Protein AF-A0A1G0ZAE9-F1 (afdb_monomer)

Radius of gyration: 29.31 Å; Cα contacts (8 Å, |Δi|>4): 188; chains: 1; bounding box: 70×64×82 Å

Mean predicted aligned error: 11.55 Å

Secondary structure (DSSP, 8-state):
----SSHHHHHHHHHHHHHHHHHHHHHHHHHHHS------HHHHHTTS-HHHHHHHHHHHHHHHHHHHHHS--SHHHHHHHHHHHHHH---HHHHHHHHHHHTTS---GGGHHHHHHTBT-SSTTTPBPHHHHHHHHHHS-HHHHHHHHHHHHHHHHHTT--HHHHHHHHGGGGSS--SSGGGHHHHHHHHHHHHHHT-HHHHHHHHHHHHHHHTSPPHHHHHHHHHHHH--

pLDDT: mean 84.85, std 15.31, range [39.19, 97.69]

Foldseek 3Di:
DDPDPPPVVVVVVVVVVVVVVVVVVVVVVVVVVPPPPPPPVVVVLVPDDPVVSVVSVLVVVLVVLVVQCVVQPDLVSNLQSLLVNLVSDPPPVVSLVSLVVLVVTDLALSNLLSLLQQDCPPDPVRHDDLVNLVVSLVPYDLLSSLVSLVSNLVSCVVVVPDLVRLCVNLVVVLVDARQALSCLVVLVSQLVSCVVVVPVVSNVSSVVSNVRRNPGHHSVVVVVVVVVVVVD

Solvent-accessible surface area (backbone atoms only — not comparable to full-atom values): 12984 Å² total; per-residue (Å²): 142,84,94,71,82,64,57,64,62,49,54,51,50,52,51,50,50,51,48,54,50,49,50,51,50,51,48,52,50,48,54,68,64,46,72,67,72,83,76,42,68,64,67,60,38,71,75,42,60,70,74,59,27,52,53,50,50,52,52,50,50,54,50,53,30,51,49,43,40,72,67,38,88,46,68,68,51,27,40,51,26,40,46,56,37,34,73,73,46,87,52,63,70,59,26,50,56,44,31,61,52,43,76,76,45,80,93,47,65,73,44,40,67,37,52,23,67,25,44,72,38,94,52,76,95,61,37,30,50,66,68,58,52,52,54,51,47,68,71,28,58,77,83,53,33,60,61,46,53,52,46,39,49,53,38,38,57,78,67,66,55,52,66,70,55,53,47,63,61,54,48,67,64,77,78,52,83,61,87,24,24,68,53,34,62,59,28,53,50,46,30,56,45,18,60,77,70,68,36,60,72,57,28,54,53,27,53,60,43,34,64,52,5,71,76,35,62,47,57,65,62,56,53,49,55,53,53,59,62,74,78,108

Nearest PDB structures (foldseek):
  2ho1-assembly1_A  TM=6.073E-01  e=3.884E-01  Pseudomonas aeruginosa PAO1
  7d63-assembly1_RD  TM=4.248E-01  e=2.382E-01  Saccharomyces cerevisiae S288C
  3txn-assembly1_A  TM=2.669E-01  e=1.257E+00  Drosophila melanogaster
  3uq3-assembly1_A  TM=2.573E-01  e=8.091E-01  Saccharomyces cerevisiae S288C

Sequence (232 aa):
MRHTGRAVPIIFATALFLYFYSESVLRQAALSKLKTPKFSSEMILSKLPASIRNSARKSLEIGRLKDAVRDASDDSEKVKAIVNLAMAIDNKKEQERLYREIIKLPQIPESYPAYSYFLLDARPEQTITVQDYQKFIGKCPKESRFDVWNNGLYSLESKNAPANVIKEYLKPLLNEPPPYRDYLSLYEKITDIAFRLGDTAMLEKAGALMEKAIKRPPVFEELAKKNEKQVK

Structure (mmCIF, N/CA/C/O backbone):
data_AF-A0A1G0ZAE9-F1
#
_entry.id   AF-A0A1G0ZAE9-F1
#
loop_
_atom_site.group_PDB
_atom_site.id
_atom_site.type_symbol
_atom_site.label_atom_id
_atom_site.label_alt_id
_atom_site.label_comp_id
_atom_site.label_asym_id
_atom_site.label_entity_id
_atom_site.label_seq_id
_atom_site.pdbx_PDB_ins_code
_atom_site.Cartn_x
_atom_site.Cartn_y
_atom_site.Cartn_z
_atom_site.occupancy
_atom_site.B_iso_or_equiv
_atom_site.auth_seq_id
_atom_site.auth_comp_id
_atom_site.auth_asym_id
_atom_site.auth_atom_id
_atom_site.pdbx_PDB_model_num
ATOM 1 N N . MET A 1 1 ? 48.308 -41.181 -59.074 1.00 44.25 1 MET A N 1
ATOM 2 C CA . MET A 1 1 ? 48.558 -40.344 -57.877 1.00 44.25 1 MET A CA 1
ATOM 3 C C . MET A 1 1 ? 48.901 -38.920 -58.306 1.00 44.25 1 MET A C 1
ATOM 5 O O . MET A 1 1 ? 49.978 -38.706 -58.840 1.00 44.25 1 MET A O 1
ATOM 9 N N . ARG A 1 2 ? 47.993 -37.951 -58.128 1.00 39.19 2 ARG A N 1
ATOM 10 C CA . ARG A 1 2 ? 48.278 -36.507 -58.265 1.00 39.19 2 ARG A CA 1
ATOM 11 C C . ARG A 1 2 ? 47.500 -35.753 -57.179 1.00 39.19 2 ARG A C 1
ATOM 13 O O . ARG A 1 2 ? 46.375 -35.321 -57.396 1.00 39.19 2 ARG A O 1
ATOM 20 N N . HIS A 1 3 ? 48.093 -35.639 -55.991 1.00 48.59 3 HIS A N 1
ATOM 21 C CA . HIS A 1 3 ? 47.590 -34.831 -54.872 1.00 48.59 3 HIS A CA 1
ATOM 22 C C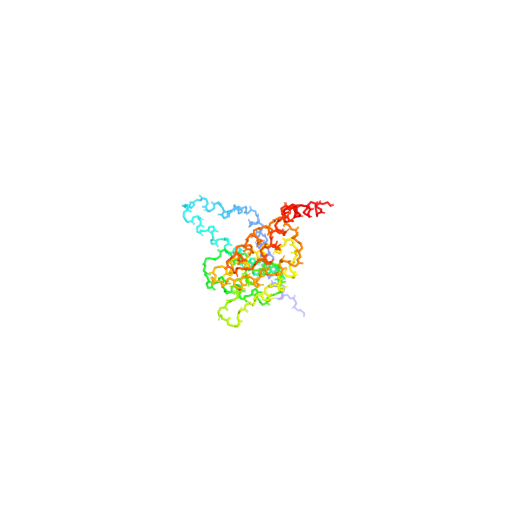 . HIS A 1 3 ? 48.357 -33.503 -54.795 1.00 48.59 3 HIS A C 1
ATOM 24 O O . HIS A 1 3 ? 49.088 -33.263 -53.846 1.00 48.59 3 HIS A O 1
ATOM 30 N N . THR A 1 4 ? 48.239 -32.635 -55.801 1.00 51.22 4 THR A N 1
ATOM 31 C CA . THR A 1 4 ? 48.896 -31.306 -55.768 1.00 51.22 4 THR A CA 1
ATOM 32 C C . THR A 1 4 ? 48.011 -30.158 -56.263 1.00 51.22 4 THR A C 1
ATOM 34 O O . THR A 1 4 ? 48.464 -29.024 -56.317 1.00 51.22 4 THR A O 1
ATOM 37 N N . GLY A 1 5 ? 46.728 -30.406 -56.558 1.00 51.94 5 GLY A N 1
ATOM 38 C CA . GLY A 1 5 ? 45.775 -29.358 -56.970 1.00 51.94 5 GLY A CA 1
ATOM 39 C C . GLY A 1 5 ? 44.921 -28.763 -55.840 1.00 51.94 5 GLY A C 1
ATOM 40 O O . GLY A 1 5 ? 44.297 -27.726 -56.029 1.00 51.94 5 GLY A O 1
ATOM 41 N N . ARG A 1 6 ? 44.873 -29.402 -54.661 1.00 51.94 6 ARG A N 1
ATOM 42 C CA . ARG A 1 6 ? 44.038 -28.966 -53.519 1.00 51.94 6 ARG A CA 1
ATOM 43 C C . ARG A 1 6 ? 44.810 -28.253 -52.405 1.00 51.94 6 ARG A C 1
ATOM 45 O O . ARG A 1 6 ? 44.186 -27.594 -51.586 1.00 51.94 6 ARG A O 1
ATOM 52 N N . ALA A 1 7 ? 46.141 -28.342 -52.376 1.00 54.66 7 ALA A N 1
ATOM 53 C CA . ALA A 1 7 ? 46.945 -27.755 -51.299 1.00 54.66 7 ALA A CA 1
ATOM 54 C C . ALA A 1 7 ? 47.006 -26.218 -51.369 1.00 54.66 7 ALA A C 1
ATOM 56 O O . ALA A 1 7 ? 46.873 -25.553 -50.350 1.00 54.66 7 ALA A O 1
ATOM 57 N N . VAL A 1 8 ? 47.130 -25.650 -52.572 1.00 57.28 8 VAL A N 1
ATOM 58 C CA . VAL A 1 8 ? 47.208 -24.195 -52.793 1.00 57.28 8 VAL A CA 1
ATOM 59 C C . VAL A 1 8 ? 45.941 -23.443 -52.344 1.00 57.28 8 VAL A C 1
ATOM 61 O O . VAL A 1 8 ? 46.083 -22.475 -51.598 1.00 57.28 8 VAL A O 1
ATOM 64 N N . PRO A 1 9 ? 44.707 -23.870 -52.695 1.00 57.06 9 PRO A N 1
ATOM 65 C CA . PRO A 1 9 ? 43.502 -23.182 -52.225 1.00 57.06 9 PRO A CA 1
ATOM 66 C C . PRO A 1 9 ? 43.263 -23.361 -50.721 1.00 57.06 9 PRO A C 1
ATOM 68 O O . PRO A 1 9 ? 42.742 -22.449 -50.088 1.00 57.06 9 PRO A O 1
ATOM 71 N N . ILE A 1 10 ? 43.679 -24.491 -50.132 1.00 65.44 10 ILE A N 1
ATOM 72 C CA . ILE A 1 10 ? 43.597 -24.700 -48.680 1.00 65.44 10 ILE A CA 1
ATOM 73 C C . ILE A 1 10 ? 44.558 -23.748 -47.967 1.00 65.44 10 ILE A C 1
ATOM 75 O O . ILE A 1 10 ? 44.127 -23.025 -47.084 1.00 65.44 10 ILE A O 1
ATOM 79 N N . ILE A 1 11 ? 45.823 -23.666 -48.391 1.00 70.12 11 ILE A N 1
ATOM 80 C CA . ILE A 1 11 ? 46.812 -22.752 -47.793 1.00 70.12 11 ILE A CA 1
ATOM 81 C C . ILE A 1 11 ? 46.356 -21.291 -47.914 1.00 70.12 11 ILE A C 1
ATOM 83 O O . ILE A 1 11 ? 46.463 -20.539 -46.948 1.00 70.12 11 ILE A O 1
ATOM 87 N N . PHE A 1 12 ? 45.793 -20.901 -49.062 1.00 68.25 12 PHE A N 1
ATOM 88 C CA . PHE A 1 12 ? 45.261 -19.554 -49.268 1.00 68.25 12 PHE A CA 1
ATOM 89 C C . PHE A 1 12 ? 44.056 -19.260 -48.362 1.00 68.25 12 PHE A C 1
ATOM 91 O O . PHE A 1 12 ? 44.012 -18.207 -47.733 1.00 68.25 12 PHE A O 1
ATOM 98 N N . ALA A 1 13 ? 43.117 -20.203 -48.228 1.00 66.88 13 ALA A N 1
ATOM 99 C CA . ALA A 1 13 ? 41.962 -20.062 -47.342 1.00 66.88 13 ALA A CA 1
ATOM 100 C C . ALA A 1 13 ? 42.369 -19.983 -45.862 1.00 66.88 13 ALA A C 1
ATOM 102 O O . ALA A 1 13 ? 41.842 -19.149 -45.127 1.00 66.88 13 ALA A O 1
ATOM 103 N N . THR A 1 14 ? 43.339 -20.794 -45.427 1.00 70.81 14 THR A N 1
ATOM 104 C CA . THR A 1 14 ? 43.852 -20.762 -44.050 1.00 70.81 14 THR A CA 1
ATOM 105 C C . THR A 1 14 ? 44.597 -19.459 -43.765 1.00 70.81 14 THR A C 1
ATOM 107 O O . THR A 1 14 ? 44.415 -18.874 -42.700 1.00 70.81 14 THR A O 1
ATOM 110 N N . ALA A 1 15 ? 45.388 -18.958 -44.720 1.00 70.12 15 ALA A N 1
ATOM 111 C CA . ALA A 1 15 ? 46.063 -17.666 -44.600 1.00 70.12 15 ALA A CA 1
ATOM 112 C C . ALA A 1 15 ? 45.062 -16.502 -44.522 1.00 70.12 15 ALA A C 1
ATOM 114 O O . ALA A 1 15 ? 45.237 -15.603 -43.702 1.00 70.12 15 ALA A O 1
ATOM 115 N N . LEU A 1 16 ? 43.979 -16.552 -45.306 1.00 68.62 16 LEU A N 1
ATOM 116 C CA . LEU A 1 16 ? 42.889 -15.577 -45.240 1.00 68.62 16 LEU A CA 1
ATOM 117 C C . LEU A 1 16 ? 42.190 -15.604 -43.875 1.00 68.62 16 LEU A C 1
ATOM 119 O O . LEU A 1 16 ? 41.976 -14.557 -43.273 1.00 68.62 16 LEU A O 1
ATOM 123 N N . PHE A 1 17 ? 41.871 -16.794 -43.360 1.00 68.81 17 PHE A N 1
ATOM 124 C CA . PHE A 1 17 ? 41.239 -16.944 -42.047 1.00 68.81 17 PHE A CA 1
ATOM 125 C C . PHE A 1 17 ? 42.127 -16.425 -40.916 1.00 68.81 17 PHE A C 1
ATOM 127 O O . PHE A 1 17 ? 41.644 -15.725 -40.031 1.00 68.81 17 PHE A O 1
ATOM 134 N N . LEU A 1 18 ? 43.427 -16.726 -40.957 1.00 70.44 18 LEU A N 1
ATOM 135 C CA . LEU A 1 18 ? 44.394 -16.222 -39.981 1.00 70.44 18 LEU A CA 1
ATOM 136 C C . LEU A 1 18 ? 44.557 -14.704 -40.074 1.00 70.44 18 LEU A C 1
ATOM 138 O O . LEU A 1 18 ? 44.665 -14.045 -39.043 1.00 70.44 18 LEU A O 1
ATOM 142 N N . TYR A 1 19 ? 44.524 -14.146 -41.285 1.00 73.06 19 TYR A N 1
ATOM 143 C CA . TYR A 1 19 ? 44.545 -12.704 -41.500 1.00 73.06 19 TYR A CA 1
ATOM 144 C C . TYR A 1 19 ? 43.302 -12.030 -40.905 1.00 73.06 19 TYR A C 1
ATOM 146 O O . TYR A 1 19 ? 43.445 -11.133 -40.079 1.00 73.06 19 TYR A O 1
ATOM 154 N N . PHE A 1 20 ? 42.098 -12.516 -41.223 1.00 62.84 20 PHE A N 1
ATOM 155 C CA . PHE A 1 20 ? 40.851 -11.966 -40.682 1.00 62.84 20 PHE A CA 1
ATOM 156 C C . PHE A 1 20 ? 40.727 -12.155 -39.168 1.00 62.84 20 PHE A C 1
ATOM 158 O O . PHE A 1 20 ? 40.260 -11.255 -38.474 1.00 62.84 20 PHE A O 1
ATOM 165 N N . TYR A 1 21 ? 41.186 -13.286 -38.627 1.00 65.25 21 TYR A N 1
ATOM 166 C CA . TYR A 1 21 ? 41.204 -13.518 -37.184 1.00 65.25 21 TYR A CA 1
ATOM 167 C C . TYR A 1 21 ? 42.197 -12.588 -36.477 1.00 65.25 21 TYR A C 1
ATOM 169 O O . TYR A 1 21 ? 41.859 -11.983 -35.461 1.00 65.25 21 TYR A O 1
ATOM 177 N N . SER A 1 22 ? 43.396 -12.414 -37.040 1.00 69.56 22 SER A N 1
ATOM 178 C CA . SER A 1 22 ? 44.394 -11.460 -36.550 1.00 69.56 22 SER A CA 1
ATOM 179 C C . SER A 1 22 ? 43.857 -10.032 -36.588 1.00 69.56 22 SER A C 1
ATOM 181 O O . SER A 1 22 ? 43.948 -9.323 -35.590 1.00 69.56 22 SER A O 1
ATOM 183 N N . GLU A 1 23 ? 43.213 -9.628 -37.685 1.00 67.12 23 GLU A N 1
ATOM 184 C CA . GLU A 1 23 ? 42.582 -8.318 -37.819 1.00 67.12 23 GLU A CA 1
ATOM 185 C C . GLU A 1 23 ? 41.436 -8.141 -36.813 1.00 67.12 23 GLU A C 1
ATOM 187 O O . GLU A 1 23 ? 41.353 -7.101 -36.168 1.00 67.12 23 GLU A O 1
ATOM 192 N N . SER A 1 24 ? 40.600 -9.160 -36.581 1.00 60.09 24 SER A N 1
ATOM 193 C CA . SER A 1 24 ? 39.559 -9.132 -35.545 1.00 60.09 24 SER A CA 1
ATOM 194 C C . SER A 1 24 ? 40.131 -9.000 -34.133 1.00 60.09 24 SER A C 1
ATOM 196 O O . SER A 1 24 ? 39.613 -8.200 -33.353 1.00 60.09 24 SER A O 1
ATOM 198 N N . VAL A 1 25 ? 41.205 -9.721 -33.800 1.00 67.44 25 VAL A N 1
ATOM 199 C CA . VAL A 1 25 ? 41.877 -9.629 -32.492 1.00 67.44 25 VAL A CA 1
ATOM 200 C C . VAL A 1 25 ? 42.578 -8.280 -32.332 1.00 67.44 25 VAL A C 1
ATOM 202 O O . VAL A 1 25 ? 42.436 -7.645 -31.291 1.00 67.44 25 VAL A O 1
ATOM 205 N N . LEU A 1 26 ? 43.269 -7.786 -33.363 1.00 63.41 26 LEU A N 1
ATOM 206 C CA . LEU A 1 26 ? 43.877 -6.452 -33.3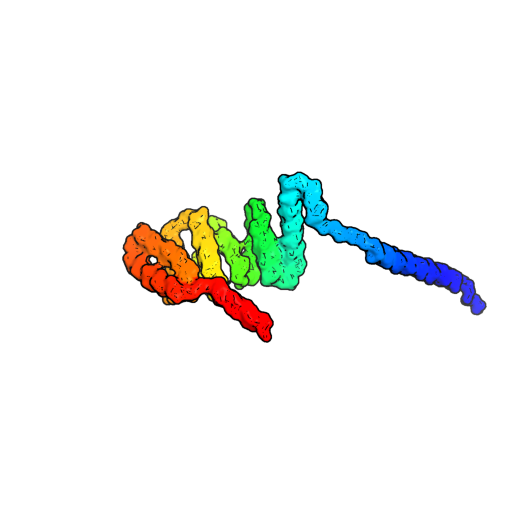85 1.00 63.41 26 LEU A CA 1
ATOM 207 C C . LEU A 1 26 ? 42.823 -5.354 -33.285 1.00 63.41 26 LEU A C 1
ATOM 209 O O . LEU A 1 26 ? 43.048 -4.372 -32.587 1.00 63.41 26 LEU A O 1
ATOM 213 N N . ARG A 1 27 ? 41.658 -5.522 -33.913 1.00 58.91 27 ARG A N 1
ATOM 214 C CA . ARG A 1 27 ? 40.541 -4.576 -33.842 1.00 58.91 27 ARG A CA 1
ATOM 215 C C . ARG A 1 27 ? 39.879 -4.607 -32.471 1.00 58.91 27 ARG A C 1
ATOM 217 O O . ARG A 1 27 ? 39.617 -3.543 -31.931 1.00 58.91 27 ARG A O 1
ATOM 224 N N . GLN A 1 28 ? 39.685 -5.775 -31.858 1.00 57.75 28 GLN A N 1
ATOM 225 C CA . GLN A 1 28 ? 39.215 -5.882 -30.470 1.00 57.75 28 GLN A CA 1
ATOM 226 C C . GLN A 1 28 ? 40.231 -5.314 -29.472 1.00 57.75 28 GLN A C 1
ATOM 228 O O . GLN A 1 28 ? 39.843 -4.606 -28.548 1.00 57.75 28 GLN A O 1
ATOM 233 N N . ALA A 1 29 ? 41.527 -5.553 -29.679 1.00 62.41 29 ALA A N 1
ATOM 234 C CA . ALA A 1 29 ? 42.603 -4.996 -28.865 1.00 62.41 29 ALA A CA 1
ATOM 235 C C . ALA A 1 29 ? 42.767 -3.479 -29.067 1.00 62.41 29 ALA A C 1
ATOM 237 O O . ALA A 1 29 ? 43.074 -2.753 -28.125 1.00 62.41 29 ALA A O 1
ATOM 238 N N . ALA A 1 30 ? 42.542 -2.974 -30.281 1.00 58.50 30 ALA A N 1
ATOM 239 C CA . ALA A 1 30 ? 42.513 -1.545 -30.577 1.00 58.50 30 ALA A CA 1
ATOM 240 C C . ALA A 1 30 ? 41.262 -0.884 -29.984 1.00 58.50 30 ALA A C 1
ATOM 242 O O . ALA A 1 30 ? 41.364 0.204 -29.430 1.00 58.50 30 ALA A O 1
ATOM 243 N N . LEU A 1 31 ? 40.108 -1.556 -30.020 1.00 54.28 31 LEU A N 1
ATOM 244 C CA . LEU A 1 31 ? 38.869 -1.111 -29.376 1.00 54.28 31 LEU A CA 1
ATOM 245 C C . LEU A 1 31 ? 38.956 -1.158 -27.844 1.00 54.28 31 LEU A C 1
ATOM 247 O O . LEU A 1 31 ? 38.371 -0.302 -27.195 1.00 54.28 31 LEU A O 1
ATOM 251 N N . SER A 1 32 ? 39.708 -2.097 -27.260 1.00 54.56 32 SER A N 1
ATOM 252 C CA . SER A 1 32 ? 39.944 -2.153 -25.810 1.00 54.56 32 SER A CA 1
ATOM 253 C C . SER A 1 32 ? 41.024 -1.170 -25.338 1.00 54.56 32 SER A C 1
ATOM 255 O O . SER A 1 32 ? 40.976 -0.710 -24.196 1.00 54.56 32 SER A O 1
ATOM 257 N N . LYS A 1 33 ? 41.979 -0.807 -26.212 1.00 53.12 33 LYS A N 1
ATOM 258 C CA . LYS A 1 33 ? 42.992 0.244 -25.977 1.00 53.12 33 LYS A CA 1
ATOM 259 C C . LYS A 1 33 ? 42.501 1.655 -26.269 1.00 53.12 33 LYS A C 1
ATOM 261 O O . LYS A 1 33 ? 43.022 2.605 -25.681 1.00 53.12 33 LYS A O 1
ATOM 266 N N . LEU A 1 34 ? 41.502 1.815 -27.134 1.00 46.31 34 LEU A N 1
ATOM 267 C CA . LEU A 1 34 ? 40.671 3.005 -27.137 1.00 46.31 34 LEU A CA 1
ATOM 268 C C . LEU A 1 34 ? 39.992 3.025 -25.770 1.00 46.31 34 LEU A C 1
ATOM 270 O O . LEU A 1 34 ? 38.974 2.376 -25.556 1.00 46.31 34 LEU A O 1
ATOM 274 N N . LYS A 1 35 ? 40.562 3.782 -24.825 1.00 46.03 35 LYS A N 1
ATOM 275 C CA . LYS A 1 35 ? 39.774 4.359 -23.741 1.00 46.03 35 LYS A CA 1
ATOM 276 C C . LYS A 1 35 ? 38.678 5.137 -24.450 1.00 46.03 35 LYS A C 1
ATOM 278 O O . LYS A 1 35 ? 38.861 6.315 -24.742 1.00 46.03 35 LYS A O 1
ATOM 283 N N . THR A 1 36 ? 37.549 4.493 -24.748 1.00 45.00 36 THR A N 1
ATOM 284 C CA . THR A 1 36 ? 36.289 5.206 -24.837 1.00 45.00 36 THR A CA 1
ATOM 285 C C . THR A 1 36 ? 36.302 6.045 -23.574 1.00 45.00 36 THR A C 1
ATOM 287 O O . THR A 1 36 ? 36.348 5.453 -22.483 1.00 45.00 36 THR A O 1
ATOM 290 N N . PRO A 1 37 ? 36.391 7.386 -23.654 1.00 44.50 37 PRO A N 1
ATOM 291 C CA . PRO A 1 37 ? 36.093 8.167 -22.474 1.00 44.50 37 PRO A CA 1
ATOM 292 C C . PRO A 1 37 ? 34.779 7.579 -21.976 1.00 44.50 37 PRO A C 1
ATOM 294 O O . PRO A 1 37 ? 33.875 7.334 -22.782 1.00 44.50 37 PRO A O 1
ATOM 297 N N . LYS A 1 38 ? 34.709 7.219 -20.692 1.00 46.22 38 LYS A N 1
ATOM 298 C CA . LYS A 1 38 ? 33.419 6.957 -20.068 1.00 46.22 38 LYS A CA 1
ATOM 299 C C . LYS A 1 38 ? 32.660 8.272 -20.224 1.00 46.22 38 LYS A C 1
ATOM 301 O O . LYS A 1 38 ? 32.716 9.123 -19.341 1.00 46.22 38 LYS A O 1
ATOM 306 N N . PHE A 1 39 ? 32.022 8.480 -21.375 1.00 47.16 39 PHE A N 1
ATOM 307 C CA . PHE A 1 39 ? 30.978 9.455 -21.581 1.00 47.16 39 PHE A CA 1
ATOM 308 C C . PHE A 1 39 ? 29.850 8.917 -20.723 1.00 47.16 39 PHE A C 1
ATOM 310 O O . PHE A 1 39 ? 28.951 8.224 -21.181 1.00 47.16 39 PHE A O 1
ATOM 317 N N . SER A 1 40 ? 29.996 9.132 -19.418 1.00 57.19 40 SER A N 1
ATOM 318 C CA . SER A 1 40 ? 28.924 8.933 -18.478 1.00 57.19 40 SER A CA 1
ATOM 319 C C . SER A 1 40 ? 27.783 9.784 -19.000 1.00 57.19 40 SER A C 1
ATOM 321 O O . SER A 1 40 ? 28.006 10.939 -19.378 1.00 57.19 40 SER A O 1
ATOM 323 N N . SER A 1 41 ? 26.579 9.228 -19.036 1.00 56.41 41 SER A N 1
ATOM 324 C CA . SER A 1 41 ? 25.376 9.967 -19.395 1.00 56.41 41 SER A CA 1
ATOM 325 C C . SER A 1 41 ? 25.325 11.305 -18.641 1.00 56.41 41 SER A C 1
ATOM 327 O O . SER A 1 41 ? 24.983 12.323 -19.229 1.00 56.41 41 SER A O 1
ATOM 329 N N . GLU A 1 42 ? 25.825 11.357 -17.399 1.00 59.56 42 GLU A N 1
ATOM 330 C CA . GLU A 1 42 ? 25.975 12.581 -16.597 1.00 59.56 42 GLU A CA 1
ATOM 331 C C . GLU A 1 42 ? 26.880 13.659 -17.220 1.00 59.56 42 GLU A C 1
ATOM 333 O O . GLU A 1 42 ? 26.594 14.848 -17.100 1.00 59.56 42 GLU A O 1
ATOM 338 N N . MET A 1 43 ? 27.949 13.281 -17.925 1.00 55.78 43 MET A N 1
ATOM 339 C CA . MET A 1 43 ? 28.865 14.220 -18.584 1.00 55.78 43 MET A CA 1
ATOM 340 C C . MET A 1 43 ? 28.265 14.823 -19.867 1.00 55.78 43 MET A C 1
ATOM 342 O O . MET A 1 43 ? 28.616 15.938 -20.249 1.00 55.78 43 MET A O 1
ATOM 346 N N . ILE A 1 44 ? 27.354 14.103 -20.530 1.00 61.91 44 ILE A N 1
ATOM 347 C CA . ILE A 1 44 ? 26.578 14.617 -21.671 1.00 61.91 44 ILE A CA 1
ATOM 348 C C . ILE A 1 44 ? 25.436 15.502 -21.155 1.00 61.91 44 ILE A C 1
ATOM 350 O O . ILE A 1 44 ? 25.224 16.608 -21.650 1.00 61.91 44 ILE A O 1
ATOM 354 N N . LEU A 1 45 ? 24.746 15.052 -20.106 1.00 59.62 45 LEU A N 1
ATOM 355 C CA . LEU A 1 45 ? 23.643 15.764 -19.464 1.00 59.62 45 LEU A CA 1
ATOM 356 C C . LEU A 1 45 ? 24.081 17.105 -18.855 1.00 59.62 45 LEU A C 1
ATOM 358 O O . LEU A 1 45 ? 23.348 18.090 -18.952 1.00 59.62 45 LEU A O 1
ATOM 362 N N . SER A 1 46 ? 25.275 17.180 -18.262 1.00 68.25 46 SER A N 1
ATOM 363 C CA . SER A 1 46 ? 25.791 18.403 -17.630 1.00 68.25 46 SER A CA 1
ATOM 364 C C . SER A 1 46 ? 26.016 19.561 -18.609 1.00 68.25 46 SER A C 1
ATOM 366 O O . SER A 1 46 ? 25.974 20.718 -18.189 1.00 68.25 46 SER A O 1
ATOM 368 N N . LYS A 1 47 ? 26.174 19.271 -19.908 1.00 70.25 47 LYS A N 1
ATOM 369 C CA . LYS A 1 47 ? 26.339 20.267 -20.981 1.00 70.25 47 LYS A CA 1
ATOM 370 C C . LYS A 1 47 ? 25.017 20.794 -21.549 1.00 70.25 47 LYS A C 1
ATOM 372 O O . LYS A 1 47 ? 25.033 21.723 -22.351 1.00 70.25 47 LYS A O 1
ATOM 377 N N . LEU A 1 48 ? 23.880 20.221 -21.151 1.00 71.81 48 LEU A N 1
ATOM 378 C CA . LEU A 1 48 ? 22.559 20.618 -21.642 1.00 71.81 48 LEU A CA 1
ATOM 379 C C . LEU A 1 48 ? 21.919 21.696 -20.747 1.00 71.81 48 LEU A C 1
ATOM 381 O O . LEU A 1 48 ? 22.129 21.675 -19.526 1.00 71.81 48 LEU A O 1
ATOM 385 N N . PRO A 1 49 ? 21.082 22.592 -21.310 1.00 75.31 49 PRO A N 1
ATOM 386 C CA . PRO A 1 49 ? 20.207 23.474 -20.537 1.00 75.31 49 PRO A CA 1
ATOM 387 C C . PRO A 1 49 ? 19.361 22.691 -19.525 1.00 75.31 49 PRO A C 1
ATOM 389 O O . PRO A 1 49 ? 18.964 21.555 -19.789 1.00 75.31 49 PRO A O 1
ATOM 392 N N . ALA A 1 50 ? 19.066 23.291 -18.369 1.00 72.31 50 ALA A N 1
ATOM 393 C CA . ALA A 1 50 ? 18.454 22.593 -17.232 1.00 72.31 50 ALA A CA 1
ATOM 394 C C . ALA A 1 50 ? 17.128 21.875 -17.568 1.00 72.31 50 ALA A C 1
ATOM 396 O O . ALA A 1 50 ? 16.918 20.741 -17.141 1.00 72.31 50 ALA A O 1
ATOM 397 N N . SER A 1 51 ? 16.261 22.487 -18.382 1.00 68.50 51 SER A N 1
ATOM 398 C CA . SER A 1 51 ? 14.989 21.889 -18.817 1.00 68.50 51 SER A CA 1
ATOM 399 C C . SER A 1 51 ? 15.188 20.627 -19.670 1.00 68.50 51 SER A C 1
ATOM 401 O O . SER A 1 51 ? 14.537 19.607 -19.437 1.00 68.50 51 SER A O 1
ATOM 403 N N . ILE A 1 52 ? 16.140 20.659 -20.606 1.00 71.94 52 ILE A N 1
ATOM 404 C CA . ILE A 1 52 ? 16.486 19.528 -21.480 1.00 71.94 52 ILE A CA 1
ATOM 405 C C . ILE A 1 52 ? 17.192 18.433 -20.675 1.00 71.94 52 ILE A C 1
ATOM 407 O O . ILE A 1 52 ? 16.891 17.253 -20.836 1.00 71.94 52 ILE A O 1
ATOM 411 N N . ARG A 1 53 ? 18.079 18.814 -19.750 1.00 71.75 53 ARG A N 1
ATOM 412 C CA . ARG A 1 53 ? 18.787 17.894 -18.853 1.00 71.75 53 ARG A CA 1
ATOM 413 C C . ARG A 1 53 ? 17.829 17.072 -17.997 1.00 71.75 53 ARG A C 1
ATOM 415 O O . ARG A 1 53 ? 18.008 15.865 -17.883 1.00 71.75 53 ARG A O 1
ATOM 422 N N . ASN A 1 54 ? 16.815 17.708 -17.414 1.00 76.38 54 ASN A N 1
ATOM 423 C CA . ASN A 1 54 ? 15.842 17.025 -16.562 1.00 76.38 54 ASN A CA 1
ATOM 424 C C . ASN A 1 54 ? 14.962 16.059 -17.366 1.00 76.38 54 ASN A C 1
ATOM 426 O O . ASN A 1 54 ? 14.767 14.920 -16.946 1.00 76.38 54 ASN A O 1
ATOM 430 N N . SER A 1 55 ? 14.502 16.473 -18.551 1.00 73.31 55 SER A N 1
ATOM 431 C CA . SER A 1 55 ? 13.750 15.602 -19.465 1.00 73.31 55 SER A CA 1
ATOM 432 C C . SER A 1 55 ? 14.585 14.406 -19.945 1.00 73.31 55 SER A C 1
ATOM 434 O O . SER A 1 55 ? 14.124 13.262 -19.934 1.00 73.31 55 SER A O 1
ATOM 436 N N . ALA A 1 56 ? 15.855 14.643 -20.284 1.00 73.62 56 ALA A N 1
ATOM 437 C CA . ALA A 1 56 ? 16.785 13.597 -20.693 1.00 73.62 56 ALA A CA 1
ATOM 438 C C . ALA A 1 56 ? 17.116 12.632 -19.540 1.00 73.62 56 ALA A C 1
ATOM 440 O O . ALA A 1 56 ? 17.105 11.423 -19.750 1.00 73.62 56 ALA A O 1
ATOM 441 N N . ARG A 1 57 ? 17.322 13.131 -18.311 1.00 79.50 57 ARG A N 1
ATOM 442 C CA . ARG A 1 57 ? 17.477 12.293 -17.106 1.00 79.50 57 ARG A CA 1
ATOM 443 C C . ARG A 1 57 ? 16.260 11.408 -16.873 1.00 79.50 57 ARG A C 1
ATOM 445 O O . ARG A 1 57 ? 16.421 10.208 -16.684 1.00 79.50 57 ARG A O 1
ATOM 452 N N . LYS A 1 58 ? 15.052 11.976 -16.949 1.00 81.81 58 LYS A N 1
ATOM 453 C CA . LYS A 1 58 ? 13.806 11.210 -16.810 1.00 81.81 58 LYS A CA 1
ATOM 454 C C . LYS A 1 58 ? 13.690 10.129 -17.885 1.00 81.81 58 LYS A C 1
ATOM 456 O O . LYS A 1 58 ? 13.351 8.994 -17.576 1.00 81.81 58 LYS A O 1
ATOM 461 N N . SER A 1 59 ? 14.018 10.459 -19.132 1.00 81.50 59 SER A N 1
ATOM 462 C CA . SER A 1 59 ? 13.970 9.507 -20.249 1.00 81.50 59 SER A CA 1
ATOM 463 C C . SER A 1 59 ? 14.979 8.367 -20.088 1.00 81.50 59 SER A C 1
ATOM 465 O O . SER A 1 59 ? 14.638 7.213 -20.338 1.00 81.50 59 SER A O 1
ATOM 467 N N . LEU A 1 60 ? 16.198 8.671 -19.631 1.00 83.62 60 LEU A N 1
ATOM 468 C CA . LEU A 1 60 ? 17.224 7.669 -19.331 1.00 83.62 60 LEU A CA 1
ATOM 469 C C . LEU A 1 60 ? 16.811 6.762 -18.173 1.00 83.62 60 LEU A C 1
ATOM 471 O O . LEU A 1 60 ? 16.979 5.551 -18.271 1.00 83.62 60 LEU A O 1
ATOM 475 N N . GLU A 1 61 ? 16.234 7.329 -17.114 1.00 88.06 61 GLU A N 1
ATOM 476 C CA . GLU A 1 61 ? 15.756 6.542 -15.979 1.00 88.06 61 GLU A CA 1
ATOM 477 C C . GLU A 1 61 ? 14.602 5.620 -16.383 1.00 88.06 61 GLU A C 1
ATOM 479 O O . GLU A 1 61 ? 14.629 4.433 -16.072 1.00 88.06 61 GLU A O 1
ATOM 484 N N . ILE A 1 62 ? 13.638 6.110 -17.170 1.00 89.38 62 ILE A N 1
ATOM 485 C CA . ILE A 1 62 ? 12.574 5.264 -17.732 1.00 89.38 62 ILE A CA 1
ATOM 486 C C . ILE A 1 62 ? 13.169 4.156 -18.613 1.00 89.38 62 ILE A C 1
ATOM 488 O O . ILE A 1 62 ? 12.707 3.019 -18.545 1.00 89.38 62 ILE A O 1
ATOM 492 N N . GLY A 1 63 ? 14.186 4.459 -19.428 1.00 88.06 63 GLY A N 1
ATOM 493 C CA . GLY A 1 63 ? 14.905 3.460 -20.225 1.00 88.06 63 GLY A CA 1
ATOM 494 C C . GLY A 1 63 ? 15.521 2.364 -19.354 1.00 88.06 63 GLY A C 1
ATOM 495 O O . GLY A 1 63 ? 15.235 1.188 -19.557 1.00 88.06 63 GLY A O 1
ATOM 496 N N . ARG A 1 64 ? 16.257 2.759 -18.311 1.00 91.31 64 ARG A N 1
ATOM 497 C CA . ARG A 1 64 ? 16.877 1.846 -17.340 1.00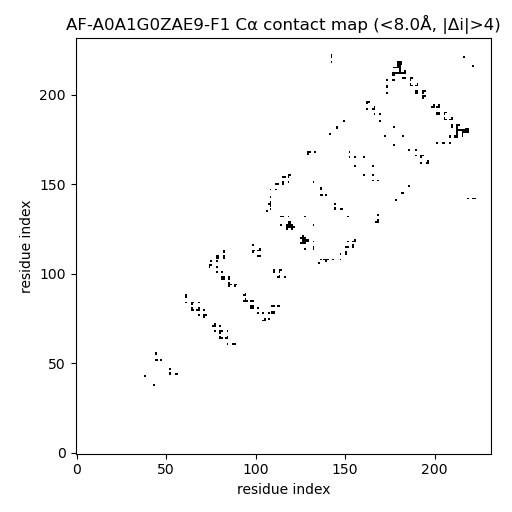 91.31 64 ARG A CA 1
ATOM 498 C C . ARG A 1 64 ? 15.847 0.975 -16.619 1.00 91.31 64 ARG A C 1
ATOM 500 O O . ARG A 1 64 ? 16.081 -0.210 -16.411 1.00 91.31 64 ARG A O 1
ATOM 507 N N . LEU A 1 65 ? 14.706 1.549 -16.242 1.00 93.19 65 LEU A N 1
ATOM 508 C CA . LEU A 1 65 ? 13.618 0.819 -15.590 1.00 93.19 65 LEU A CA 1
ATOM 509 C C . LEU 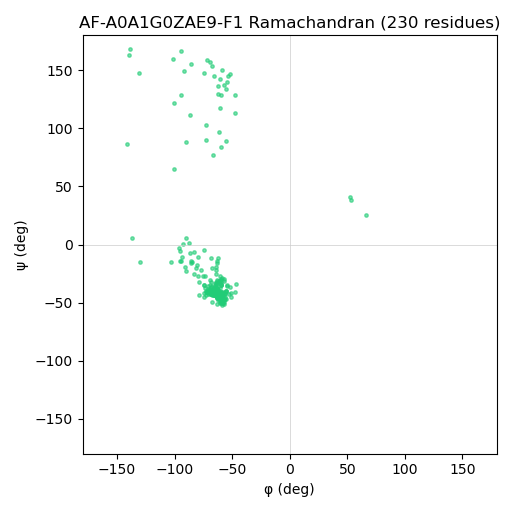A 1 65 ? 12.939 -0.172 -16.546 1.00 93.19 65 LEU A C 1
ATOM 511 O O . LEU A 1 65 ? 12.592 -1.272 -16.129 1.00 93.19 65 LEU A O 1
ATOM 515 N N . LYS A 1 66 ? 12.792 0.168 -17.833 1.00 92.62 66 LYS A N 1
ATOM 516 C CA . LYS A 1 66 ? 12.309 -0.775 -18.856 1.00 92.62 66 LYS A CA 1
ATOM 517 C C . LYS A 1 66 ? 13.280 -1.931 -19.073 1.00 92.62 66 LYS A C 1
ATOM 519 O O . LYS A 1 66 ? 12.831 -3.070 -19.172 1.00 92.62 66 LYS A O 1
ATOM 524 N N . ASP A 1 67 ? 14.578 -1.645 -19.123 1.00 91.44 67 ASP A N 1
ATOM 525 C CA . ASP A 1 67 ? 15.609 -2.681 -19.200 1.00 91.44 67 ASP A CA 1
ATOM 526 C C . ASP A 1 67 ? 15.544 -3.592 -17.966 1.00 91.44 67 ASP A C 1
ATOM 528 O O . ASP A 1 67 ? 15.489 -4.805 -18.119 1.00 91.44 67 ASP A O 1
ATOM 532 N N . ALA A 1 68 ? 15.392 -3.035 -16.759 1.00 91.94 68 ALA A N 1
ATOM 533 C CA . ALA A 1 68 ? 15.226 -3.824 -15.536 1.00 91.94 68 ALA A CA 1
ATOM 534 C C . ALA A 1 68 ? 13.985 -4.739 -15.557 1.00 91.94 68 ALA A C 1
ATOM 536 O O . ALA A 1 68 ? 14.037 -5.843 -15.028 1.00 91.94 68 ALA A O 1
ATOM 537 N N . VAL A 1 69 ? 12.875 -4.313 -16.175 1.00 93.19 69 VAL A N 1
ATOM 538 C CA . VAL A 1 69 ? 11.688 -5.173 -16.360 1.00 93.19 69 VAL A CA 1
ATOM 539 C C . VAL A 1 69 ? 11.966 -6.311 -17.344 1.00 93.19 69 VAL A C 1
ATOM 541 O O . VAL A 1 69 ? 11.492 -7.424 -17.132 1.00 93.19 69 VAL A O 1
ATOM 544 N N . ARG A 1 70 ? 12.710 -6.040 -18.423 1.00 92.44 70 ARG A N 1
ATOM 545 C CA . ARG A 1 70 ? 13.074 -7.046 -19.434 1.00 92.44 70 ARG A CA 1
ATOM 546 C C . ARG A 1 70 ? 14.072 -8.067 -18.888 1.00 92.44 70 ARG A C 1
ATOM 548 O O . ARG A 1 70 ? 13.963 -9.242 -19.216 1.00 92.44 70 ARG A O 1
ATOM 555 N N . ASP A 1 71 ? 15.025 -7.600 -18.092 1.00 93.75 71 ASP A N 1
ATOM 556 C CA . ASP A 1 71 ? 16.177 -8.377 -17.636 1.00 93.75 71 ASP A CA 1
ATOM 557 C C . ASP A 1 71 ? 15.922 -9.068 -16.274 1.00 93.75 71 ASP A C 1
ATOM 559 O O . ASP A 1 71 ? 16.801 -9.758 -15.760 1.00 93.75 71 ASP A O 1
ATOM 563 N N . ALA A 1 72 ? 14.728 -8.897 -15.686 1.00 93.62 72 ALA A N 1
ATOM 564 C CA . ALA A 1 72 ? 14.318 -9.564 -14.449 1.00 93.62 72 ALA A CA 1
ATOM 565 C C . ALA A 1 72 ? 14.341 -11.093 -14.608 1.00 93.62 72 ALA A C 1
ATOM 567 O O . ALA A 1 72 ? 13.758 -11.638 -15.548 1.00 93.62 72 ALA A O 1
ATOM 568 N N . SER A 1 73 ? 15.003 -11.782 -13.676 1.00 88.94 73 SER A N 1
ATOM 569 C CA . SER A 1 73 ? 15.276 -13.221 -13.792 1.00 88.94 73 SER A CA 1
ATOM 570 C C . SER A 1 73 ? 14.178 -14.096 -13.190 1.00 88.94 73 SER A C 1
ATOM 572 O O . SER A 1 73 ? 14.035 -15.256 -13.577 1.00 88.94 73 SER A O 1
ATOM 574 N N . ASP A 1 74 ? 13.391 -13.547 -12.264 1.00 93.50 74 ASP A N 1
ATOM 575 C CA . ASP A 1 74 ? 12.263 -14.227 -11.635 1.00 93.50 74 ASP A CA 1
ATOM 576 C C . ASP A 1 74 ? 11.035 -13.319 -11.473 1.00 93.50 74 ASP A C 1
ATOM 578 O O . ASP A 1 74 ? 11.090 -12.098 -11.647 1.00 93.50 74 ASP A O 1
ATOM 582 N N . ASP A 1 75 ? 9.900 -13.933 -11.137 1.00 92.50 75 ASP A N 1
ATOM 583 C CA . ASP A 1 75 ? 8.621 -13.239 -10.988 1.00 92.50 75 ASP A CA 1
ATOM 584 C C . ASP A 1 75 ? 8.635 -12.164 -9.886 1.00 92.50 75 ASP A C 1
ATOM 586 O O . ASP A 1 75 ? 7.950 -11.146 -10.007 1.00 92.50 75 ASP A O 1
ATOM 590 N N . SER A 1 76 ? 9.413 -12.350 -8.817 1.00 91.12 76 SER A N 1
ATOM 591 C CA . SER A 1 76 ? 9.506 -11.393 -7.711 1.00 91.12 76 SER A CA 1
ATOM 592 C C . SER A 1 76 ? 10.321 -10.160 -8.112 1.00 91.12 76 SER A C 1
ATOM 594 O O . SER A 1 76 ? 9.894 -9.024 -7.881 1.00 91.12 76 SER A O 1
ATOM 596 N N . GLU A 1 77 ? 11.467 -10.358 -8.765 1.00 93.69 77 GLU A N 1
ATOM 597 C CA . GLU A 1 77 ? 12.241 -9.283 -9.389 1.00 93.69 77 GLU A CA 1
ATOM 598 C C . GLU A 1 77 ? 11.407 -8.538 -10.426 1.00 93.69 77 GLU A C 1
ATOM 600 O O . GLU A 1 77 ? 11.413 -7.305 -10.463 1.00 93.69 77 GLU A O 1
ATOM 605 N N . LYS A 1 78 ? 10.623 -9.277 -11.215 1.00 95.00 78 LYS A N 1
ATOM 606 C CA . LYS A 1 78 ? 9.751 -8.705 -12.233 1.00 95.00 78 LYS A CA 1
ATOM 607 C C . LYS A 1 78 ? 8.679 -7.806 -11.621 1.00 95.00 78 LYS A C 1
ATOM 609 O O . LYS A 1 78 ? 8.506 -6.684 -12.095 1.00 95.00 78 LYS A O 1
ATOM 614 N N . VAL A 1 79 ? 8.011 -8.225 -10.541 1.00 95.25 79 VAL A N 1
ATOM 615 C CA . VAL A 1 79 ? 7.061 -7.359 -9.816 1.00 95.25 79 VAL A CA 1
ATOM 616 C C . VAL A 1 79 ? 7.750 -6.076 -9.349 1.00 95.25 79 VAL A C 1
ATOM 618 O O . VAL A 1 79 ? 7.257 -4.985 -9.634 1.00 95.25 79 VAL A O 1
ATOM 621 N N . LYS A 1 80 ? 8.913 -6.177 -8.693 1.00 94.06 80 LYS A N 1
ATOM 622 C CA . LYS A 1 80 ? 9.666 -5.007 -8.201 1.00 94.06 80 LYS A CA 1
ATOM 623 C C . LYS A 1 80 ? 10.037 -4.046 -9.328 1.00 94.06 80 LYS A C 1
ATOM 625 O O . LYS A 1 80 ? 9.856 -2.835 -9.199 1.00 94.06 80 LYS A O 1
ATOM 630 N N . ALA A 1 81 ? 10.529 -4.577 -10.44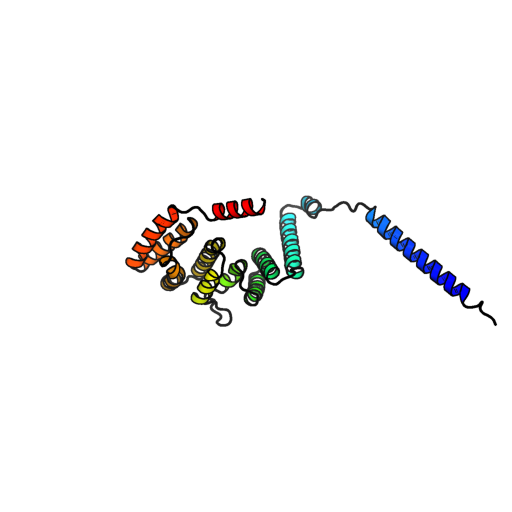4 1.00 94.94 81 ALA A N 1
ATOM 631 C CA . ALA A 1 81 ? 10.901 -3.786 -11.608 1.00 94.94 81 ALA A CA 1
ATOM 632 C C . ALA A 1 81 ? 9.686 -3.077 -12.228 1.00 94.94 81 ALA A C 1
ATOM 634 O O . ALA A 1 81 ? 9.757 -1.879 -12.514 1.00 94.94 81 ALA A O 1
ATOM 635 N N . ILE A 1 82 ? 8.554 -3.779 -12.375 1.00 96.00 82 ILE A N 1
ATOM 636 C CA . ILE A 1 82 ? 7.319 -3.204 -12.928 1.00 96.00 82 ILE A CA 1
ATOM 637 C C . ILE A 1 82 ? 6.778 -2.102 -12.015 1.00 96.00 82 ILE A C 1
ATOM 639 O O . ILE A 1 82 ? 6.381 -1.053 -12.515 1.00 96.00 82 ILE A O 1
ATOM 643 N N . VAL A 1 83 ? 6.793 -2.297 -10.693 1.00 94.88 83 VAL A N 1
ATOM 644 C CA . VAL A 1 83 ? 6.365 -1.280 -9.718 1.00 94.88 83 VAL A CA 1
ATOM 645 C C . VAL A 1 83 ? 7.197 -0.009 -9.859 1.00 94.88 83 VAL A C 1
ATOM 647 O O . VAL A 1 83 ? 6.631 1.073 -10.015 1.00 94.88 83 VAL A O 1
ATOM 650 N N . ASN A 1 84 ? 8.526 -0.136 -9.877 1.00 94.75 84 ASN A N 1
ATOM 651 C CA . ASN A 1 84 ? 9.425 1.009 -10.022 1.00 94.75 84 ASN A CA 1
ATOM 652 C C . ASN A 1 84 ? 9.187 1.752 -11.346 1.00 94.75 84 ASN A C 1
ATOM 654 O O . ASN A 1 84 ? 9.121 2.981 -11.367 1.00 94.75 84 ASN A O 1
ATOM 658 N N . LEU A 1 85 ? 8.993 1.014 -12.445 1.00 95.62 85 LEU A N 1
ATOM 659 C CA . LEU A 1 85 ? 8.651 1.596 -13.741 1.00 95.62 85 LEU A CA 1
ATOM 660 C C . LEU A 1 85 ? 7.296 2.320 -13.703 1.00 95.62 85 LEU A C 1
ATOM 662 O O . LEU A 1 85 ? 7.183 3.443 -14.191 1.00 95.62 85 LEU A O 1
ATOM 666 N N . ALA A 1 86 ? 6.278 1.706 -13.100 1.00 94.81 86 ALA A N 1
ATOM 667 C CA . ALA A 1 86 ? 4.933 2.262 -13.001 1.00 94.81 86 ALA A CA 1
ATOM 668 C C . ALA A 1 86 ? 4.883 3.539 -12.146 1.00 94.81 86 ALA A C 1
ATOM 670 O O . ALA A 1 86 ? 4.106 4.443 -12.450 1.00 94.81 86 ALA A O 1
ATOM 671 N N . MET A 1 87 ? 5.721 3.644 -11.111 1.00 91.12 87 MET A N 1
ATOM 672 C CA . MET A 1 87 ? 5.850 4.853 -10.289 1.00 91.12 87 MET A CA 1
ATOM 673 C C . MET A 1 87 ? 6.597 5.990 -11.004 1.00 91.12 87 MET A C 1
ATOM 675 O O . MET A 1 87 ? 6.358 7.156 -10.704 1.00 91.12 87 MET A O 1
ATOM 679 N N . ALA A 1 88 ? 7.483 5.673 -11.955 1.00 90.56 88 ALA A N 1
ATOM 680 C CA . ALA A 1 88 ? 8.265 6.664 -12.699 1.00 90.56 88 ALA A CA 1
ATOM 681 C C . ALA A 1 88 ? 7.540 7.247 -13.933 1.00 90.56 88 ALA A C 1
ATOM 683 O O . ALA A 1 88 ? 7.973 8.264 -14.488 1.00 90.56 88 ALA A O 1
ATOM 684 N N . ILE A 1 89 ? 6.464 6.600 -14.393 1.00 90.56 89 ILE A N 1
ATOM 685 C CA . ILE A 1 89 ? 5.701 6.987 -15.586 1.00 90.56 89 ILE A CA 1
ATOM 686 C C . ILE A 1 89 ? 4.501 7.868 -15.209 1.00 90.56 89 ILE A C 1
ATOM 688 O O . ILE A 1 89 ? 3.647 7.468 -14.428 1.00 90.56 89 ILE A O 1
ATOM 692 N N . ASP A 1 90 ? 4.366 9.025 -15.868 1.00 87.56 90 ASP A N 1
ATOM 693 C CA . ASP A 1 90 ? 3.209 9.923 -15.671 1.00 87.56 90 ASP A CA 1
ATOM 694 C C . ASP A 1 90 ? 1.971 9.493 -16.484 1.00 87.56 90 ASP A C 1
ATOM 696 O O . ASP A 1 90 ? 0.842 9.909 -16.216 1.00 87.56 90 ASP A O 1
ATOM 700 N N . ASN A 1 91 ? 2.168 8.685 -17.532 1.00 91.06 91 ASN A N 1
ATOM 701 C CA . ASN A 1 91 ? 1.085 8.222 -18.394 1.00 91.06 91 ASN A CA 1
ATOM 702 C C . ASN A 1 91 ? 0.223 7.184 -17.661 1.00 91.06 91 ASN A C 1
ATOM 704 O O . ASN A 1 91 ? 0.574 6.006 -17.595 1.00 91.06 91 ASN A O 1
ATOM 708 N N . LYS A 1 92 ? -0.952 7.618 -17.192 1.00 90.88 92 LYS A N 1
ATOM 709 C CA . LYS A 1 92 ? -1.912 6.783 -16.451 1.00 90.88 92 LYS A CA 1
ATOM 710 C C . LYS A 1 92 ? -2.328 5.501 -17.179 1.00 90.88 92 LYS A C 1
ATOM 712 O O . LYS A 1 92 ? -2.523 4.485 -16.525 1.00 90.88 92 LYS A O 1
ATOM 717 N N . LYS A 1 93 ? -2.455 5.520 -18.513 1.00 93.44 93 LYS A N 1
ATOM 718 C CA . LYS A 1 93 ? -2.830 4.317 -19.282 1.00 93.44 93 LYS A CA 1
ATOM 719 C C . LYS A 1 93 ? -1.719 3.273 -19.253 1.00 93.44 93 LYS A C 1
ATOM 721 O O . LYS A 1 93 ? -1.990 2.086 -19.114 1.00 93.44 93 LYS A O 1
ATOM 726 N N . GLU A 1 94 ? -0.475 3.726 -19.372 1.00 92.94 94 GLU A N 1
ATOM 727 C CA . GLU A 1 94 ? 0.690 2.846 -19.319 1.00 92.94 94 GLU A CA 1
ATOM 728 C C . GLU A 1 94 ? 0.934 2.334 -17.896 1.00 92.94 94 GLU A C 1
ATOM 730 O O . GLU A 1 94 ? 1.181 1.147 -17.706 1.00 92.94 94 GLU A O 1
ATOM 735 N N . GLN A 1 95 ? 0.776 3.195 -16.889 1.00 94.19 95 GLN A N 1
ATOM 736 C CA . GLN A 1 95 ? 0.815 2.796 -15.483 1.00 94.19 95 GLN A CA 1
ATOM 737 C C . GLN A 1 95 ? -0.238 1.719 -15.173 1.00 94.19 95 GLN A C 1
ATOM 739 O O . GLN A 1 95 ? 0.093 0.687 -14.593 1.00 94.19 95 GLN A O 1
ATOM 744 N N . GLU A 1 96 ? -1.485 1.903 -15.618 1.00 94.12 96 GLU A N 1
ATOM 745 C CA . GLU A 1 96 ? -2.531 0.891 -15.453 1.00 94.12 96 GLU A CA 1
ATOM 746 C C . GLU A 1 96 ? -2.158 -0.422 -16.158 1.00 94.12 96 GLU A C 1
ATOM 748 O O . GLU A 1 96 ? -2.310 -1.497 -15.579 1.00 94.12 96 GLU A O 1
ATOM 753 N N . ARG A 1 97 ? -1.628 -0.358 -17.390 1.00 95.19 97 ARG A N 1
ATOM 754 C CA . ARG A 1 97 ? -1.167 -1.544 -18.132 1.00 95.19 97 ARG A CA 1
ATOM 755 C C . ARG A 1 97 ? -0.130 -2.343 -17.338 1.00 95.19 97 ARG A C 1
ATOM 757 O O . ARG A 1 97 ? -0.218 -3.567 -17.301 1.00 95.19 97 ARG A O 1
ATOM 764 N N . LEU A 1 98 ? 0.815 -1.659 -16.697 1.00 95.56 98 LEU A N 1
ATOM 765 C CA . LEU A 1 98 ? 1.841 -2.271 -15.851 1.00 95.56 98 LEU A CA 1
ATOM 766 C C . LEU A 1 98 ? 1.235 -2.901 -14.587 1.00 95.56 98 LEU A C 1
ATOM 768 O O . LEU A 1 98 ? 1.540 -4.045 -14.257 1.00 95.56 98 LEU A O 1
ATOM 772 N N . TYR A 1 99 ? 0.305 -2.220 -13.916 1.00 95.31 99 TYR A N 1
ATOM 773 C CA . TYR A 1 99 ? -0.383 -2.785 -12.749 1.00 95.31 99 TYR A CA 1
ATOM 774 C C . TYR A 1 99 ? -1.233 -4.015 -13.088 1.00 95.31 99 TYR A C 1
ATOM 776 O O . TYR A 1 99 ? -1.279 -4.963 -12.303 1.00 95.31 99 TYR A O 1
ATOM 784 N N . ARG A 1 100 ? -1.839 -4.068 -14.279 1.00 94.00 100 ARG A N 1
ATOM 785 C CA . ARG A 1 100 ? -2.532 -5.273 -14.778 1.00 94.00 100 ARG A CA 1
ATOM 786 C C . ARG A 1 100 ? -1.605 -6.464 -14.993 1.00 94.00 100 ARG A C 1
ATOM 788 O O . ARG A 1 100 ? -2.072 -7.600 -15.018 1.00 94.00 100 ARG A O 1
ATOM 795 N N . GLU A 1 101 ? -0.323 -6.222 -15.231 1.00 93.62 101 GLU A N 1
ATOM 796 C CA . GLU A 1 101 ? 0.660 -7.295 -15.329 1.00 93.62 101 GLU A CA 1
ATOM 797 C C . GLU A 1 101 ? 0.973 -7.847 -13.935 1.00 93.62 101 GLU A C 1
ATOM 799 O O . GLU A 1 101 ? 0.966 -9.061 -13.755 1.00 93.62 101 GLU A O 1
ATOM 804 N N . ILE A 1 102 ? 1.116 -6.974 -12.931 1.00 94.25 102 ILE A N 1
ATOM 805 C CA . ILE A 1 102 ? 1.402 -7.369 -11.541 1.00 94.25 102 ILE A CA 1
ATOM 806 C C . ILE A 1 102 ? 0.307 -8.260 -10.952 1.00 94.25 102 ILE A C 1
ATOM 808 O O . ILE A 1 102 ? 0.629 -9.246 -10.301 1.00 94.25 102 ILE A O 1
ATOM 812 N N . ILE A 1 103 ? -0.978 -7.978 -11.196 1.00 90.31 103 ILE A N 1
ATOM 813 C CA . ILE A 1 103 ? -2.076 -8.806 -10.648 1.00 90.31 103 ILE A CA 1
ATOM 814 C C . ILE A 1 103 ? -2.078 -10.256 -11.171 1.00 90.31 103 ILE A C 1
ATOM 816 O O . ILE A 1 103 ? -2.781 -11.099 -10.618 1.00 90.31 103 ILE A O 1
ATOM 820 N N . LYS A 1 104 ? -1.319 -10.550 -12.237 1.00 89.75 104 LYS A N 1
ATOM 821 C CA . LYS A 1 104 ? -1.135 -11.901 -12.796 1.00 89.75 104 LYS A CA 1
ATOM 822 C C . LYS A 1 104 ? 0.104 -12.611 -12.243 1.00 89.75 104 LYS A C 1
ATOM 824 O O . LYS A 1 104 ? 0.279 -13.796 -12.509 1.00 89.75 104 LYS A O 1
ATOM 829 N N . LEU A 1 105 ? 0.964 -11.886 -11.533 1.00 90.69 105 LEU A N 1
ATOM 830 C CA . LEU A 1 105 ? 2.196 -12.383 -10.934 1.00 90.69 105 LEU A CA 1
ATOM 831 C C . LEU A 1 105 ? 1.954 -12.796 -9.467 1.00 90.69 105 LEU A C 1
ATOM 833 O O . LEU A 1 105 ? 0.906 -12.479 -8.891 1.00 90.69 105 LEU A O 1
ATOM 837 N N . PRO A 1 106 ? 2.896 -13.524 -8.841 1.00 87.62 106 PRO A N 1
ATOM 838 C CA . PRO A 1 106 ? 2.807 -13.893 -7.436 1.00 87.62 106 PRO A CA 1
ATOM 839 C C . PRO A 1 106 ? 2.600 -12.684 -6.517 1.00 87.62 106 PRO A C 1
ATOM 841 O O . PRO A 1 106 ? 3.231 -11.638 -6.661 1.00 87.62 106 PRO A O 1
ATOM 844 N N . GLN A 1 107 ? 1.739 -12.863 -5.515 1.00 90.12 107 GLN A N 1
ATOM 845 C CA . GLN A 1 107 ? 1.443 -11.846 -4.507 1.00 90.12 107 GLN A CA 1
ATOM 846 C C . GLN A 1 107 ? 2.609 -11.686 -3.529 1.00 90.12 107 GLN A C 1
ATOM 848 O O . GLN A 1 107 ? 2.647 -12.345 -2.489 1.00 90.12 107 GLN A O 1
ATOM 853 N N . ILE A 1 108 ? 3.537 -10.790 -3.852 1.00 91.19 108 ILE A N 1
ATOM 854 C CA . ILE A 1 108 ? 4.591 -10.332 -2.935 1.00 91.19 108 ILE A CA 1
ATOM 855 C C . ILE A 1 108 ? 4.241 -8.955 -2.352 1.00 91.19 108 ILE A C 1
ATOM 857 O O . ILE A 1 108 ? 3.431 -8.248 -2.960 1.00 91.19 108 ILE A O 1
ATOM 861 N N . PRO A 1 109 ? 4.833 -8.538 -1.217 1.00 91.31 109 PRO A N 1
ATOM 862 C CA . PRO A 1 109 ? 4.527 -7.255 -0.580 1.00 91.31 109 PRO A CA 1
ATOM 863 C C . PRO A 1 109 ? 4.604 -6.073 -1.540 1.00 91.31 109 PRO A C 1
ATOM 865 O O . PRO A 1 109 ? 3.703 -5.244 -1.565 1.00 91.31 109 PRO A O 1
ATOM 868 N N . GLU A 1 110 ? 5.615 -6.045 -2.403 1.00 93.12 110 GLU A N 1
ATOM 869 C CA . GLU A 1 110 ? 5.859 -4.988 -3.381 1.00 93.12 110 GLU A CA 1
ATOM 870 C C . GLU A 1 110 ? 4.743 -4.862 -4.426 1.00 93.12 110 GLU A C 1
ATOM 872 O O . GLU A 1 110 ? 4.621 -3.818 -5.053 1.00 93.12 110 GLU A O 1
ATOM 877 N N . SER A 1 111 ? 3.864 -5.859 -4.560 1.00 93.56 111 SER A N 1
ATOM 878 C CA . SER A 1 111 ? 2.680 -5.798 -5.430 1.00 93.56 111 SER A CA 1
ATOM 879 C C . SER A 1 111 ? 1.618 -4.810 -4.935 1.00 93.56 111 SER A C 1
ATOM 881 O O . SER A 1 111 ? 0.676 -4.514 -5.676 1.00 93.56 111 SER A O 1
ATOM 883 N N . TYR A 1 112 ? 1.732 -4.302 -3.698 1.00 94.50 112 TYR A N 1
ATOM 884 C CA . TYR A 1 112 ? 0.699 -3.474 -3.074 1.00 94.50 112 TYR A CA 1
ATOM 885 C C . TYR A 1 112 ? 0.222 -2.282 -3.920 1.00 94.50 112 TYR A C 1
ATOM 887 O O . TYR A 1 112 ? -0.980 -2.032 -3.873 1.00 94.50 112 TYR A O 1
ATOM 895 N N . PRO A 1 113 ? 1.053 -1.565 -4.715 1.00 94.38 113 PRO A N 1
ATOM 896 C CA . PRO A 1 113 ? 0.571 -0.436 -5.510 1.00 94.38 113 PRO A CA 1
ATOM 897 C C . PRO A 1 113 ? -0.446 -0.858 -6.571 1.00 94.38 113 PRO A C 1
ATOM 899 O O . PRO A 1 113 ? -1.420 -0.154 -6.807 1.00 94.38 113 PRO A O 1
ATOM 902 N N . ALA A 1 114 ? -0.259 -2.029 -7.188 1.00 94.75 114 ALA A N 1
ATOM 903 C CA . ALA A 1 114 ? -1.222 -2.561 -8.148 1.00 94.75 114 ALA A CA 1
ATOM 904 C C . ALA A 1 114 ? -2.506 -3.011 -7.443 1.00 94.75 114 ALA A C 1
ATOM 906 O O . ALA A 1 114 ? -3.611 -2.717 -7.898 1.00 94.75 114 ALA A O 1
ATOM 907 N N . TYR A 1 115 ? -2.362 -3.681 -6.296 1.00 95.56 115 TYR A N 1
ATOM 908 C CA . TYR A 1 115 ? -3.503 -4.135 -5.504 1.00 95.56 115 TYR A CA 1
ATOM 909 C C . TYR A 1 115 ? -4.334 -2.960 -4.967 1.00 95.56 115 TYR A C 1
ATOM 911 O O . TYR A 1 115 ? -5.563 -3.012 -4.967 1.00 95.56 115 TYR A O 1
ATOM 919 N N . SER A 1 116 ? -3.681 -1.877 -4.543 1.00 95.06 116 SER A N 1
ATOM 920 C CA . SER A 1 116 ? -4.353 -0.674 -4.063 1.00 95.06 116 SER A CA 1
ATOM 921 C C . SER A 1 116 ? -4.967 0.097 -5.227 1.00 95.06 116 SER A C 1
ATOM 923 O O . SER A 1 116 ? -6.086 0.592 -5.094 1.00 95.06 116 SER A O 1
ATOM 925 N N . TYR A 1 117 ? -4.315 0.145 -6.393 1.00 94.38 117 TYR A N 1
ATOM 926 C CA . TYR A 1 117 ? -4.861 0.780 -7.593 1.00 94.38 117 TYR A CA 1
ATOM 927 C C . TYR A 1 117 ? -6.229 0.200 -7.964 1.00 94.38 117 TYR A C 1
ATOM 929 O O . TYR A 1 117 ? -7.184 0.958 -8.141 1.00 94.38 117 TYR A O 1
ATOM 937 N N . PHE A 1 118 ? -6.358 -1.128 -7.973 1.00 95.38 118 PHE A N 1
ATOM 938 C CA . PHE A 1 118 ? -7.606 -1.814 -8.317 1.00 95.38 118 PHE A CA 1
ATOM 939 C C . PHE A 1 118 ? -8.570 -2.046 -7.138 1.00 95.38 118 PHE A C 1
ATOM 941 O O . PHE A 1 118 ? -9.650 -2.612 -7.323 1.00 95.38 118 PHE A O 1
ATOM 948 N N . LEU A 1 119 ? -8.226 -1.598 -5.926 1.00 96.12 119 LEU A N 1
ATOM 949 C CA . LEU A 1 119 ? -9.099 -1.698 -4.754 1.00 96.12 119 LEU A CA 1
ATOM 950 C C . LEU A 1 119 ? -10.408 -0.936 -4.994 1.00 96.12 119 LEU A C 1
ATOM 952 O O . LEU A 1 119 ? -10.378 0.284 -5.165 1.00 96.12 119 LEU A O 1
ATOM 956 N N . LEU A 1 120 ? -11.536 -1.647 -4.990 1.00 93.25 120 LEU A N 1
ATOM 957 C CA . LEU A 1 120 ? -12.862 -1.117 -5.330 1.00 93.25 120 LEU A CA 1
ATOM 958 C C . LEU A 1 120 ? -12.909 -0.410 -6.695 1.00 93.25 120 LEU A C 1
ATOM 960 O O . LEU A 1 120 ? -13.567 0.620 -6.850 1.00 93.25 120 LEU A O 1
ATOM 964 N N . ASP A 1 121 ? -12.192 -0.941 -7.689 1.00 92.75 121 ASP A N 1
ATOM 965 C CA . ASP A 1 121 ? -12.338 -0.481 -9.071 1.00 92.75 121 ASP A CA 1
ATOM 966 C C . ASP A 1 121 ? -13.783 -0.706 -9.548 1.00 92.75 121 ASP A C 1
ATOM 968 O O . ASP A 1 121 ? -14.416 -1.710 -9.204 1.00 92.75 121 ASP A O 1
ATOM 972 N N . ALA A 1 122 ? -14.304 0.232 -10.340 1.00 88.38 122 ALA A N 1
ATOM 973 C CA . ALA A 1 122 ? -15.656 0.161 -10.888 1.00 88.38 122 ALA A CA 1
ATOM 974 C C . ALA A 1 122 ? -15.821 -0.974 -11.916 1.00 88.38 122 ALA A C 1
ATOM 976 O O . ALA A 1 122 ? -16.944 -1.388 -12.196 1.00 88.38 122 ALA A O 1
ATOM 977 N N . ARG A 1 123 ? -14.713 -1.464 -12.488 1.00 90.25 123 ARG A N 1
ATOM 978 C CA . ARG A 1 123 ? -14.666 -2.550 -13.473 1.00 90.25 123 ARG A CA 1
ATOM 979 C C . ARG A 1 123 ? -14.614 -3.911 -12.761 1.00 90.25 123 ARG A C 1
ATOM 981 O O . ARG A 1 123 ? -13.594 -4.221 -12.136 1.00 90.25 123 ARG A O 1
ATOM 988 N N . PRO A 1 124 ? -15.668 -4.747 -12.841 1.00 82.94 124 PRO A N 1
ATOM 989 C CA . PRO A 1 124 ? -15.761 -5.987 -12.066 1.00 82.94 124 PRO A CA 1
ATOM 990 C C . PRO A 1 124 ? -14.643 -6.999 -12.337 1.00 82.94 124 PRO A C 1
ATOM 992 O O . PRO A 1 124 ? -14.236 -7.726 -11.441 1.00 82.94 124 PRO A O 1
ATOM 995 N N . GLU A 1 125 ? -14.111 -7.045 -13.555 1.00 83.19 125 GLU A N 1
ATOM 996 C CA . GLU A 1 125 ? -13.072 -7.993 -13.967 1.00 83.19 125 GLU A CA 1
ATOM 997 C C . GLU A 1 125 ? -11.675 -7.668 -13.418 1.00 83.19 125 GLU A C 1
ATOM 999 O O . GLU A 1 125 ? -10.724 -8.417 -13.630 1.00 83.19 125 GLU A O 1
ATOM 1004 N N . GLN A 1 126 ? -11.543 -6.535 -12.732 1.00 83.56 126 GLN A N 1
ATOM 1005 C CA . GLN A 1 126 ? -10.277 -6.013 -12.213 1.00 83.56 126 GLN A CA 1
ATOM 1006 C C . GLN A 1 126 ? -10.395 -5.630 -10.750 1.00 83.56 126 GLN A C 1
ATOM 1008 O O . GLN A 1 126 ? -9.377 -5.420 -10.104 1.00 83.56 126 GLN A O 1
ATOM 1013 N N . THR A 1 127 ? -11.623 -5.514 -10.245 1.00 92.62 127 THR A N 1
ATOM 1014 C CA . THR A 1 127 ? -11.894 -5.034 -8.903 1.00 92.62 127 THR A CA 1
ATOM 1015 C C . THR A 1 127 ? -11.276 -5.962 -7.868 1.00 92.62 127 THR A C 1
ATOM 1017 O O . THR A 1 127 ? -11.455 -7.181 -7.886 1.00 92.62 127 THR A O 1
ATOM 1020 N N . ILE A 1 128 ? -10.529 -5.368 -6.947 1.00 94.69 128 ILE A N 1
ATOM 1021 C CA . ILE A 1 128 ? -10.038 -6.048 -5.758 1.00 94.69 128 ILE A CA 1
ATOM 1022 C C . ILE A 1 128 ? -10.955 -5.637 -4.619 1.00 94.69 128 ILE A C 1
ATOM 1024 O O . ILE A 1 128 ? -11.115 -4.449 -4.327 1.00 94.69 128 ILE A O 1
ATOM 1028 N N . THR A 1 129 ? -11.586 -6.620 -3.983 1.00 95.56 129 THR A N 1
ATOM 1029 C CA . THR A 1 129 ? -12.477 -6.359 -2.853 1.00 95.56 129 THR A CA 1
ATOM 1030 C C . THR A 1 129 ? -11.675 -5.955 -1.615 1.00 95.56 129 THR A C 1
ATOM 1032 O O . THR A 1 129 ? -10.495 -6.291 -1.478 1.00 95.56 129 THR A O 1
ATOM 1035 N N . VAL A 1 130 ? -12.325 -5.276 -0.664 1.00 96.75 130 VAL A N 1
ATOM 1036 C CA . VAL A 1 130 ? -11.727 -4.982 0.652 1.00 96.75 130 VAL A CA 1
ATOM 1037 C C . VAL A 1 130 ? -11.208 -6.261 1.315 1.00 96.75 130 VAL A C 1
ATOM 1039 O O . VAL A 1 130 ? -10.092 -6.278 1.829 1.00 96.75 130 VAL A O 1
ATOM 1042 N N . GLN A 1 131 ? -11.975 -7.351 1.242 1.00 95.94 131 GLN A N 1
ATOM 1043 C CA . GLN A 1 131 ? -11.608 -8.631 1.844 1.00 95.94 131 GLN A CA 1
ATOM 1044 C C . GLN A 1 131 ? -10.375 -9.254 1.180 1.00 95.94 131 GLN A C 1
ATOM 1046 O O . GLN A 1 131 ? -9.505 -9.785 1.870 1.00 95.94 131 GLN A O 1
ATOM 1051 N N . ASP A 1 132 ? -10.260 -9.180 -0.146 1.00 95.12 132 ASP A N 1
ATOM 1052 C CA . ASP A 1 132 ? -9.103 -9.733 -0.854 1.00 95.12 132 ASP A CA 1
ATOM 1053 C C . ASP A 1 132 ? -7.839 -8.911 -0.609 1.00 95.12 132 ASP A C 1
ATOM 1055 O O . ASP A 1 132 ? -6.761 -9.480 -0.419 1.00 95.12 132 ASP A O 1
ATOM 1059 N N . TYR A 1 133 ? -7.971 -7.589 -0.499 1.00 96.69 133 TYR A N 1
ATOM 1060 C CA . TYR A 1 133 ? -6.860 -6.730 -0.102 1.00 96.69 133 TYR A CA 1
ATOM 1061 C C . TYR A 1 133 ? -6.424 -6.990 1.351 1.00 96.69 133 TYR A C 1
ATOM 1063 O O . TYR A 1 133 ? -5.232 -7.092 1.632 1.00 96.69 133 TYR A O 1
ATOM 1071 N N . GLN A 1 134 ? -7.365 -7.199 2.279 1.00 96.44 134 GLN A N 1
ATOM 1072 C CA . GLN A 1 134 ? -7.060 -7.599 3.661 1.00 96.44 134 GLN A CA 1
ATOM 1073 C C . GLN A 1 134 ? -6.328 -8.948 3.728 1.00 96.44 134 GLN A C 1
ATOM 1075 O O . GLN A 1 134 ? -5.340 -9.083 4.455 1.00 96.44 134 GLN A O 1
ATOM 1080 N N . LYS A 1 135 ? -6.753 -9.939 2.931 1.00 95.38 135 LYS A N 1
ATOM 1081 C CA . LYS A 1 135 ? -6.039 -11.222 2.799 1.00 95.38 135 LYS A CA 1
ATOM 1082 C C . LYS A 1 135 ? -4.621 -11.019 2.267 1.00 95.38 135 LYS A C 1
ATOM 1084 O O . LYS A 1 135 ? -3.696 -11.659 2.762 1.00 95.38 135 LYS A O 1
ATOM 1089 N N . PHE A 1 136 ? -4.440 -10.137 1.283 1.00 95.69 136 PHE A N 1
ATOM 1090 C CA . PHE A 1 136 ? -3.124 -9.789 0.748 1.00 95.69 136 PHE A CA 1
ATOM 1091 C C . PHE A 1 136 ? -2.217 -9.164 1.821 1.00 95.69 136 PHE A C 1
ATOM 1093 O O . PHE A 1 136 ? -1.093 -9.632 2.014 1.00 95.69 136 PHE A O 1
ATOM 1100 N N . ILE A 1 137 ? -2.718 -8.200 2.602 1.00 95.69 137 ILE A N 1
ATOM 1101 C CA . ILE A 1 137 ? -1.970 -7.613 3.727 1.00 95.69 137 ILE A CA 1
ATOM 1102 C C . ILE A 1 137 ? -1.529 -8.694 4.724 1.00 95.69 137 ILE A C 1
ATOM 1104 O O . ILE A 1 137 ? -0.389 -8.685 5.190 1.00 95.69 137 ILE A O 1
ATOM 1108 N N . GLY A 1 138 ? -2.401 -9.661 5.026 1.00 93.38 138 GLY A N 1
ATOM 1109 C CA . GLY A 1 138 ? -2.094 -10.771 5.932 1.00 93.38 138 GLY A CA 1
ATOM 1110 C C . GLY A 1 138 ? -0.904 -11.634 5.489 1.00 93.38 138 GLY A C 1
ATOM 1111 O O . GLY A 1 138 ? -0.187 -12.160 6.341 1.00 93.38 138 GLY A O 1
ATOM 1112 N N . LYS A 1 139 ? -0.646 -11.732 4.178 1.00 92.56 139 LYS A N 1
ATOM 1113 C CA . LYS A 1 139 ? 0.501 -12.461 3.607 1.00 92.56 139 LYS A CA 1
ATOM 1114 C C . LYS A 1 139 ? 1.805 -11.661 3.643 1.00 92.56 139 LYS A C 1
ATOM 1116 O O . LYS A 1 139 ? 2.876 -12.246 3.513 1.00 92.56 139 LYS A O 1
ATOM 1121 N N . CYS A 1 140 ? 1.732 -10.344 3.822 1.00 93.00 140 CYS A N 1
ATOM 1122 C CA . CYS A 1 140 ? 2.916 -9.495 3.852 1.00 93.00 140 CYS A CA 1
ATOM 1123 C C . CYS A 1 140 ? 3.695 -9.665 5.176 1.00 93.00 140 CYS A C 1
ATOM 1125 O O . CYS A 1 140 ? 3.073 -9.867 6.232 1.00 93.00 140 CYS A O 1
ATOM 1127 N N . PRO A 1 141 ? 5.037 -9.533 5.158 1.00 92.06 141 PRO A N 1
ATOM 1128 C CA . PRO A 1 141 ? 5.861 -9.417 6.357 1.00 92.06 141 PRO A CA 1
ATOM 1129 C C . PRO A 1 141 ? 5.372 -8.282 7.254 1.00 92.06 141 PRO A C 1
ATOM 1131 O O . PRO A 1 141 ? 4.901 -7.255 6.759 1.00 92.06 141 PRO A O 1
ATOM 1134 N N . LYS A 1 142 ? 5.474 -8.460 8.575 1.00 90.69 142 LYS A N 1
ATOM 1135 C CA . LYS A 1 142 ? 4.927 -7.511 9.560 1.00 90.69 142 LYS A CA 1
ATOM 1136 C C . LYS A 1 142 ? 5.463 -6.097 9.347 1.00 90.69 142 LYS A C 1
ATOM 1138 O O . LYS A 1 142 ? 4.684 -5.150 9.434 1.00 90.69 142 LYS A O 1
ATOM 1143 N N . GLU A 1 143 ? 6.745 -5.981 9.021 1.00 90.44 143 GLU A N 1
ATOM 1144 C CA . GLU A 1 143 ? 7.443 -4.728 8.745 1.00 90.44 143 GLU A CA 1
ATOM 1145 C C . GLU A 1 143 ? 6.846 -3.949 7.563 1.00 90.44 143 GLU A C 1
ATOM 1147 O O . GLU A 1 143 ? 6.820 -2.727 7.597 1.00 90.44 143 GLU A O 1
ATOM 1152 N N . SER A 1 144 ? 6.297 -4.633 6.55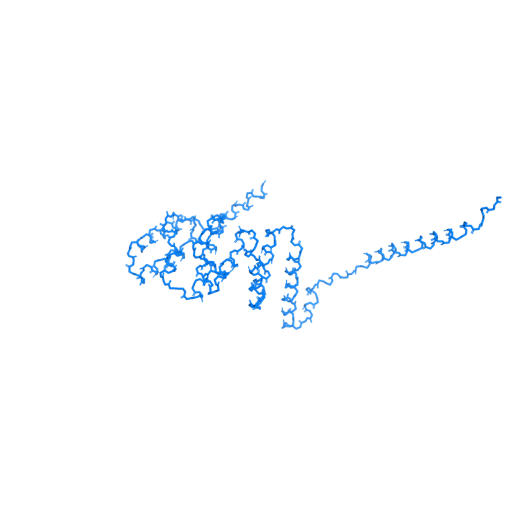6 1.00 91.69 144 SER A N 1
ATOM 1153 C CA . SER A 1 144 ? 5.720 -3.996 5.363 1.00 91.69 144 SER A CA 1
ATOM 1154 C C . SER A 1 144 ? 4.228 -3.697 5.506 1.00 91.69 144 SER A C 1
ATOM 1156 O O . SER A 1 144 ? 3.684 -2.887 4.760 1.00 91.69 144 SER A O 1
ATOM 1158 N N . ARG A 1 145 ? 3.530 -4.350 6.448 1.00 94.44 145 ARG A N 1
ATOM 1159 C CA . ARG A 1 145 ? 2.062 -4.259 6.563 1.00 94.44 145 ARG A CA 1
ATOM 1160 C C . ARG A 1 145 ? 1.565 -2.838 6.791 1.00 94.44 145 ARG A C 1
ATOM 1162 O O . ARG A 1 145 ? 0.489 -2.519 6.302 1.00 94.44 145 ARG A O 1
ATOM 1169 N N . PHE A 1 146 ? 2.318 -2.010 7.520 1.00 94.56 146 PHE A N 1
ATOM 1170 C CA . PHE A 1 146 ? 1.935 -0.615 7.750 1.00 94.56 146 PHE A CA 1
ATOM 1171 C C . PHE A 1 146 ? 1.782 0.144 6.426 1.00 94.56 146 PHE A C 1
ATOM 1173 O O . PHE A 1 146 ? 0.719 0.701 6.158 1.00 94.56 146 PHE A O 1
ATOM 1180 N N . ASP A 1 147 ? 2.803 0.084 5.569 1.00 92.94 147 ASP A N 1
ATOM 1181 C CA . ASP A 1 147 ? 2.799 0.773 4.278 1.00 92.94 147 ASP A CA 1
ATOM 1182 C C . ASP A 1 147 ? 1.684 0.254 3.366 1.00 92.94 147 ASP A C 1
ATOM 1184 O O . ASP A 1 147 ? 1.013 1.040 2.692 1.00 92.94 147 ASP A O 1
ATOM 1188 N N . VAL A 1 148 ? 1.433 -1.061 3.380 1.00 96.19 148 VAL A N 1
ATOM 1189 C CA . VAL A 1 148 ? 0.347 -1.676 2.600 1.00 96.19 148 VAL A CA 1
ATOM 1190 C C . VAL A 1 148 ? -1.028 -1.216 3.100 1.00 96.19 148 VAL A C 1
ATOM 1192 O O . VAL A 1 148 ? -1.893 -0.874 2.286 1.00 96.19 148 VAL A O 1
ATOM 1195 N N . TRP A 1 149 ? -1.233 -1.162 4.422 1.00 97.19 149 TRP A N 1
ATOM 1196 C CA . TRP A 1 149 ? -2.454 -0.628 5.035 1.00 97.19 149 TRP A CA 1
ATOM 1197 C C . TRP A 1 149 ? -2.680 0.835 4.652 1.00 97.19 149 TRP A C 1
ATOM 1199 O O . TRP A 1 149 ? -3.781 1.199 4.230 1.00 97.19 149 TRP A O 1
ATOM 1209 N N . ASN A 1 150 ? -1.639 1.658 4.761 1.00 95.75 150 ASN A N 1
ATOM 1210 C CA . ASN A 1 150 ? -1.712 3.084 4.469 1.00 95.75 150 ASN A CA 1
ATOM 1211 C C . ASN A 1 150 ? -1.999 3.349 2.980 1.00 95.75 150 ASN A C 1
ATOM 1213 O O . ASN A 1 150 ? -2.838 4.182 2.646 1.00 95.75 150 ASN A O 1
ATOM 1217 N N . ASN A 1 151 ? -1.390 2.580 2.073 1.00 95.88 151 ASN A N 1
ATOM 1218 C CA . ASN A 1 151 ? -1.655 2.693 0.636 1.00 95.88 151 ASN A CA 1
ATOM 1219 C C . ASN A 1 151 ? -3.084 2.300 0.254 1.00 95.88 151 ASN A C 1
ATOM 1221 O O . ASN A 1 151 ? -3.699 2.954 -0.590 1.00 95.88 151 ASN A O 1
ATOM 1225 N N . GLY A 1 152 ? -3.630 1.247 0.867 1.00 97.19 152 GLY A N 1
ATOM 1226 C CA . GLY A 1 152 ? -5.025 0.878 0.639 1.00 97.19 152 GLY A CA 1
ATOM 1227 C C . GLY A 1 152 ? -5.985 1.945 1.170 1.00 97.19 152 GLY A C 1
ATOM 1228 O O . GLY A 1 152 ? -6.931 2.298 0.471 1.00 97.19 152 GLY A O 1
ATOM 1229 N N . LEU A 1 153 ? -5.696 2.543 2.335 1.00 97.44 153 LEU A N 1
ATOM 1230 C CA . LEU A 1 153 ? -6.470 3.667 2.871 1.00 97.44 153 LEU A CA 1
ATOM 1231 C C . LEU A 1 153 ? -6.441 4.870 1.919 1.00 97.44 153 LEU A C 1
ATOM 1233 O O . LEU A 1 153 ? -7.500 5.365 1.543 1.00 97.44 153 LEU A O 1
ATOM 1237 N N . TYR A 1 154 ? -5.253 5.285 1.472 1.00 96.19 154 TYR A N 1
ATOM 1238 C CA . TYR A 1 154 ? -5.095 6.386 0.520 1.00 96.19 154 TYR A CA 1
ATOM 1239 C C . TYR A 1 154 ? -5.876 6.138 -0.776 1.00 96.19 154 TYR A C 1
ATOM 1241 O O . TYR A 1 154 ? -6.558 7.027 -1.284 1.00 96.19 154 TYR A O 1
ATOM 1249 N N . SER A 1 155 ? -5.835 4.907 -1.295 1.00 95.44 155 SER A N 1
ATOM 1250 C CA . SER A 1 155 ? -6.609 4.528 -2.477 1.00 95.44 155 SER A CA 1
ATOM 1251 C C . SER A 1 155 ? -8.118 4.651 -2.246 1.00 95.44 155 SER A C 1
ATOM 1253 O O . SER A 1 155 ? -8.810 5.257 -3.067 1.00 95.44 155 SER A O 1
ATOM 1255 N N . LEU A 1 156 ? -8.634 4.152 -1.118 1.00 96.56 156 LEU A N 1
ATOM 1256 C CA . LEU A 1 156 ? -10.049 4.290 -0.751 1.00 96.56 156 LEU A CA 1
ATOM 1257 C C . LEU A 1 156 ? -10.467 5.761 -0.628 1.00 96.56 156 LEU A C 1
ATOM 1259 O O . LEU A 1 156 ? -11.522 6.143 -1.131 1.00 96.56 156 LEU A O 1
ATOM 1263 N N . GLU A 1 157 ? -9.635 6.595 -0.008 1.00 95.25 157 GLU A N 1
ATOM 1264 C CA . GLU A 1 157 ? -9.889 8.031 0.128 1.00 95.25 157 GLU A CA 1
ATOM 1265 C C . GLU A 1 157 ? -9.878 8.746 -1.225 1.00 95.25 157 GLU A C 1
ATOM 1267 O O . GLU A 1 157 ? -10.794 9.511 -1.516 1.00 95.25 157 GLU A O 1
ATOM 1272 N N . SER A 1 158 ? -8.912 8.439 -2.097 1.00 94.38 158 SER A N 1
ATOM 1273 C CA . SER A 1 158 ? -8.849 8.999 -3.455 1.00 94.38 158 SER A CA 1
ATOM 1274 C C . SER A 1 158 ? -10.074 8.648 -4.309 1.00 94.38 158 SER A C 1
ATOM 1276 O O . SER A 1 158 ? -10.453 9.407 -5.201 1.00 94.38 158 SER A O 1
ATOM 1278 N N . LYS A 1 159 ? -10.720 7.515 -4.009 1.00 94.25 159 LYS A N 1
ATOM 1279 C CA . LYS A 1 159 ? -11.959 7.050 -4.645 1.00 94.25 159 LYS A CA 1
ATOM 1280 C C . LYS A 1 159 ? -13.221 7.539 -3.929 1.00 94.25 159 LYS A C 1
ATOM 1282 O O . LYS A 1 159 ? -14.318 7.148 -4.315 1.00 94.25 159 LYS A O 1
ATOM 1287 N N . A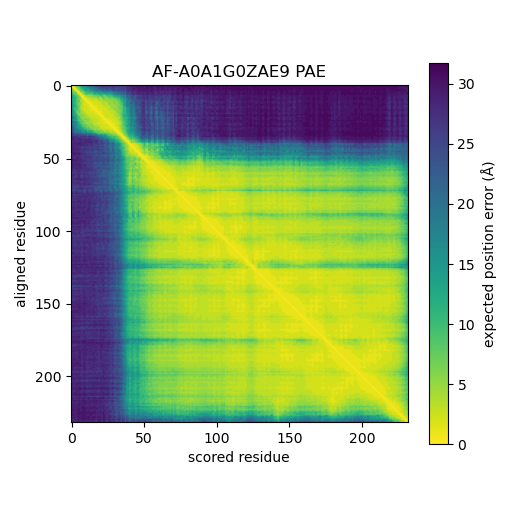SN A 1 160 ? -13.085 8.393 -2.912 1.00 94.56 160 ASN A N 1
ATOM 1288 C CA . ASN A 1 160 ? -14.180 8.884 -2.072 1.00 94.56 160 ASN A CA 1
ATOM 1289 C C . ASN A 1 160 ? -15.038 7.747 -1.489 1.00 94.56 160 ASN A C 1
ATOM 1291 O O . ASN A 1 160 ? -16.268 7.834 -1.457 1.00 94.56 160 ASN A O 1
ATOM 1295 N N . ALA A 1 161 ? -14.396 6.661 -1.046 1.00 95.31 161 ALA A N 1
ATOM 1296 C CA . ALA A 1 161 ? -15.099 5.530 -0.458 1.00 95.31 161 ALA A CA 1
ATOM 1297 C C . ALA A 1 161 ? -15.953 5.978 0.752 1.00 95.31 161 ALA A C 1
ATOM 1299 O O . ALA A 1 161 ? -15.479 6.758 1.586 1.00 95.31 161 ALA A O 1
ATOM 1300 N N . PRO A 1 162 ? -17.197 5.480 0.897 1.00 95.31 162 PRO A N 1
ATOM 1301 C CA . PRO A 1 162 ? -18.045 5.813 2.037 1.00 95.31 162 PRO A CA 1
ATOM 1302 C C . PRO A 1 162 ? -17.402 5.438 3.376 1.00 95.31 162 PRO A C 1
ATOM 1304 O O . PRO A 1 162 ? -16.698 4.433 3.480 1.00 95.31 162 PRO A O 1
ATOM 1307 N N . ALA A 1 163 ? -17.724 6.177 4.442 1.00 94.69 163 ALA A N 1
ATOM 1308 C CA . ALA A 1 163 ? -17.173 5.931 5.780 1.00 94.69 163 ALA A CA 1
ATOM 1309 C C . ALA A 1 163 ? -17.389 4.485 6.275 1.00 94.69 163 ALA A C 1
ATOM 1311 O O . ALA A 1 163 ? -16.498 3.919 6.901 1.00 94.69 163 ALA A O 1
ATOM 1312 N N . ASN A 1 164 ? -18.521 3.856 5.936 1.00 95.44 164 ASN A N 1
ATOM 1313 C CA . ASN A 1 164 ? -18.789 2.448 6.263 1.00 95.44 164 ASN A CA 1
ATOM 1314 C C . ASN A 1 164 ? -17.819 1.471 5.579 1.00 95.44 164 ASN A C 1
ATOM 1316 O O . ASN A 1 164 ? -17.437 0.470 6.179 1.00 95.44 164 ASN A O 1
ATOM 1320 N N . VAL A 1 165 ? -17.383 1.776 4.356 1.00 96.44 165 VAL A N 1
ATOM 1321 C CA . VAL A 1 165 ? -16.414 0.957 3.616 1.00 96.44 165 VAL A CA 1
ATOM 1322 C C . VAL A 1 165 ? -15.022 1.108 4.223 1.00 96.44 165 VAL A C 1
ATOM 1324 O O . VAL A 1 165 ? -14.334 0.116 4.447 1.00 96.44 165 VAL A O 1
ATOM 1327 N N . ILE A 1 166 ? -14.616 2.336 4.566 1.00 96.56 166 ILE A N 1
ATOM 1328 C CA . ILE A 1 166 ? -13.325 2.565 5.237 1.00 96.56 166 ILE A CA 1
ATOM 1329 C C . ILE A 1 166 ? -13.329 1.933 6.641 1.00 96.56 166 ILE A C 1
ATOM 1331 O O . ILE A 1 166 ? -12.333 1.346 7.063 1.00 96.56 166 ILE A O 1
ATOM 1335 N N . LYS A 1 167 ? -14.468 1.971 7.345 1.00 96.25 167 LYS A N 1
ATOM 1336 C CA . LYS A 1 167 ? -14.676 1.237 8.600 1.00 96.25 167 LYS A CA 1
ATOM 1337 C C . LYS A 1 167 ? -14.456 -0.262 8.410 1.00 96.25 167 LYS A C 1
ATOM 1339 O O . LYS A 1 167 ? -13.702 -0.848 9.179 1.00 96.25 167 LYS A O 1
ATOM 1344 N N . GLU A 1 168 ? -15.092 -0.883 7.416 1.00 96.69 168 GLU A N 1
ATOM 1345 C CA . GLU A 1 168 ? -14.910 -2.311 7.115 1.00 96.69 168 GLU A CA 1
ATOM 1346 C C . GLU A 1 168 ? -13.447 -2.639 6.798 1.00 96.69 168 GLU A C 1
ATOM 1348 O O . GLU A 1 168 ? -12.909 -3.624 7.308 1.00 96.69 168 GLU A O 1
ATOM 1353 N N . TYR A 1 169 ? -12.789 -1.771 6.028 1.00 97.69 169 TYR A N 1
ATOM 1354 C CA . TYR A 1 169 ? -11.380 -1.892 5.679 1.00 97.69 169 TYR A CA 1
ATOM 1355 C C . TYR A 1 169 ? -10.471 -1.897 6.914 1.00 97.69 169 TYR A C 1
ATOM 1357 O O . TYR A 1 169 ? -9.663 -2.811 7.055 1.00 97.69 169 TYR A O 1
ATOM 1365 N N . LEU A 1 170 ? -10.625 -0.937 7.832 1.00 96.88 170 LEU A N 1
ATOM 1366 C CA . LEU A 1 170 ? -9.750 -0.789 9.004 1.00 96.88 170 LEU A CA 1
ATOM 1367 C C . LEU A 1 170 ? -10.149 -1.670 10.197 1.00 96.88 170 LEU A C 1
ATOM 1369 O O . LEU A 1 170 ? -9.343 -1.864 11.106 1.00 96.88 170 LEU A O 1
ATOM 1373 N N . LYS A 1 171 ? -11.363 -2.236 10.206 1.00 95.56 171 LYS A N 1
ATOM 1374 C CA . LYS A 1 171 ? -11.894 -3.061 11.306 1.00 95.56 171 LYS A CA 1
ATOM 1375 C C . L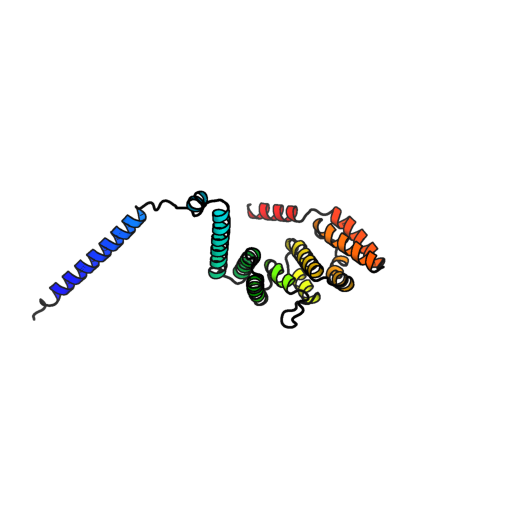YS A 1 171 ? -10.926 -4.142 11.817 1.00 95.56 171 LYS A C 1
ATOM 1377 O O . LYS A 1 171 ? -10.862 -4.302 13.036 1.00 95.56 171 LYS A O 1
ATOM 1382 N N . PRO A 1 172 ? -10.166 -4.875 10.974 1.00 96.19 172 PRO A N 1
ATOM 1383 C CA . PRO A 1 172 ? -9.244 -5.901 11.462 1.00 96.19 172 PRO A CA 1
ATOM 1384 C C . PRO A 1 172 ? -8.166 -5.374 12.416 1.00 96.19 172 PRO A C 1
ATOM 1386 O O . PRO A 1 172 ? -7.757 -6.103 13.316 1.00 96.19 172 PRO A O 1
ATOM 1389 N N . LEU A 1 173 ? -7.751 -4.109 12.278 1.00 96.00 173 LEU A N 1
ATOM 1390 C CA . LEU A 1 173 ? -6.737 -3.490 13.140 1.00 96.00 173 LEU A CA 1
ATOM 1391 C C . LEU A 1 173 ? -7.185 -3.379 14.602 1.00 96.00 173 LEU A C 1
ATOM 1393 O O . LEU A 1 173 ? -6.353 -3.256 15.490 1.00 96.00 173 LEU A O 1
ATOM 1397 N N . LEU A 1 174 ? -8.490 -3.454 14.871 1.00 96.12 174 LEU A N 1
ATOM 1398 C CA . LEU A 1 174 ? -9.036 -3.379 16.226 1.00 96.12 174 LEU A CA 1
ATOM 1399 C C . LEU A 1 174 ? -8.940 -4.692 17.009 1.00 96.12 174 LEU A C 1
ATOM 1401 O O . LEU A 1 174 ? -9.223 -4.709 18.207 1.00 96.12 174 LEU A O 1
ATOM 1405 N N . ASN A 1 175 ? -8.593 -5.792 16.339 1.00 93.31 175 ASN A N 1
ATOM 1406 C CA . ASN A 1 175 ? -8.587 -7.125 16.939 1.00 93.31 175 ASN A CA 1
ATOM 1407 C C . ASN A 1 175 ? -7.208 -7.541 17.464 1.00 93.31 175 ASN A C 1
ATOM 1409 O O . ASN A 1 175 ? -7.113 -8.504 18.221 1.00 93.31 175 ASN A O 1
ATOM 1413 N N . GLU A 1 176 ? -6.146 -6.827 17.090 1.00 88.12 176 GLU A N 1
ATOM 1414 C CA . GLU A 1 176 ? -4.772 -7.159 17.457 1.00 88.12 176 GLU A CA 1
ATOM 1415 C C . GLU A 1 176 ? -4.037 -5.930 18.007 1.00 88.12 176 GLU A C 1
ATOM 1417 O O . GLU A 1 176 ? -4.307 -4.801 17.599 1.00 88.12 176 GLU A O 1
ATOM 1422 N N . PRO A 1 177 ? -3.092 -6.106 18.948 1.00 90.44 177 PRO A N 1
ATOM 1423 C CA . PRO A 1 177 ? -2.268 -4.999 19.410 1.00 90.44 177 PRO A CA 1
ATOM 1424 C C . PRO A 1 177 ? -1.359 -4.485 18.279 1.00 90.44 177 PRO A C 1
ATOM 1426 O O . PRO A 1 177 ? -0.821 -5.292 17.515 1.00 90.44 177 PRO A O 1
ATOM 1429 N N . PRO A 1 178 ? -1.094 -3.167 18.206 1.00 93.88 178 PRO A N 1
ATOM 1430 C CA . PRO A 1 178 ? -0.230 -2.623 17.171 1.00 93.88 178 PRO A CA 1
ATOM 1431 C C . PRO A 1 178 ? 1.190 -3.175 17.258 1.00 93.88 178 PRO A C 1
ATOM 1433 O O . PRO A 1 178 ? 1.766 -3.213 18.358 1.00 93.88 178 PRO A O 1
ATOM 1436 N N . PRO A 1 179 ? 1.781 -3.546 16.110 1.00 92.94 179 PRO A N 1
ATOM 1437 C CA . PRO A 1 179 ? 3.159 -4.006 16.068 1.00 92.94 179 PRO A CA 1
ATOM 1438 C C . PRO A 1 179 ? 4.155 -2.848 16.229 1.00 92.94 179 PRO A C 1
ATOM 1440 O O . PRO A 1 179 ? 5.180 -3.029 16.883 1.00 92.94 179 PRO A O 1
ATOM 1443 N N . TYR A 1 180 ? 3.831 -1.662 15.703 1.00 95.38 180 TYR A N 1
ATOM 1444 C CA . TYR A 1 180 ? 4.733 -0.506 15.637 1.00 95.38 180 TYR A CA 1
ATOM 1445 C C . TYR A 1 180 ? 4.009 0.804 15.944 1.00 95.38 180 TYR A C 1
ATOM 1447 O O . TYR A 1 180 ? 2.778 0.872 15.871 1.00 95.38 180 TYR A O 1
ATOM 1455 N N . ARG A 1 181 ? 4.786 1.851 16.246 1.00 95.94 181 ARG A N 1
ATOM 1456 C CA . ARG A 1 181 ? 4.269 3.202 16.511 1.00 95.94 181 ARG A CA 1
ATOM 1457 C C . ARG A 1 181 ? 3.560 3.822 15.316 1.00 95.94 181 ARG A C 1
ATOM 1459 O O . ARG A 1 181 ? 2.586 4.538 15.505 1.00 95.94 181 ARG A O 1
ATOM 1466 N N . ASP A 1 182 ? 4.017 3.519 14.107 1.00 95.88 182 ASP A N 1
ATOM 1467 C CA . ASP A 1 182 ? 3.523 4.082 12.847 1.00 95.88 182 ASP A CA 1
ATOM 1468 C C . ASP A 1 182 ? 2.014 3.860 12.658 1.00 95.88 182 ASP A C 1
ATOM 1470 O O . ASP A 1 182 ? 1.321 4.715 12.115 1.00 95.88 182 ASP A O 1
ATOM 1474 N N . TYR A 1 183 ? 1.467 2.776 13.224 1.00 96.75 183 TYR A N 1
ATOM 1475 C CA . TYR A 1 183 ? 0.030 2.480 13.213 1.00 96.75 183 TYR A CA 1
ATOM 1476 C C . TYR A 1 183 ? -0.829 3.534 13.931 1.00 96.75 183 TYR A C 1
ATOM 1478 O O . TYR A 1 183 ? -2.050 3.495 13.794 1.00 96.75 183 TYR A O 1
ATOM 1486 N N . LEU A 1 184 ? -0.229 4.468 14.678 1.00 96.38 184 LEU A N 1
ATOM 1487 C CA . LEU A 1 184 ? -0.937 5.573 15.321 1.00 96.38 184 LEU A CA 1
ATOM 1488 C C . LEU A 1 184 ? -1.831 6.330 14.327 1.00 96.38 184 LEU A C 1
ATOM 1490 O O . LEU A 1 184 ? -3.005 6.523 14.626 1.00 96.38 184 LEU A O 1
ATOM 1494 N N . SER A 1 185 ? -1.331 6.646 13.128 1.00 95.69 185 SER A N 1
ATOM 1495 C CA . SER A 1 185 ? -2.105 7.369 12.105 1.00 95.69 185 SER A CA 1
ATOM 1496 C C . SER A 1 185 ? -3.319 6.578 11.601 1.00 95.69 185 SER A C 1
ATOM 1498 O O . SER A 1 185 ? -4.375 7.146 11.318 1.00 95.69 185 SER A O 1
ATOM 1500 N N . LEU A 1 186 ? -3.210 5.247 11.536 1.00 97.19 186 LEU A N 1
ATOM 1501 C CA . LEU A 1 186 ? -4.325 4.375 11.162 1.00 97.19 186 LEU A CA 1
ATOM 1502 C C . LEU A 1 186 ? -5.402 4.359 12.253 1.00 97.19 186 LEU A C 1
ATOM 1504 O O . LEU A 1 186 ? -6.588 4.363 11.932 1.00 97.19 186 LEU A O 1
ATOM 1508 N N . TYR A 1 187 ? -5.020 4.379 13.533 1.00 97.69 187 TYR A N 1
ATOM 1509 C CA . TYR A 1 187 ? -5.995 4.462 14.624 1.00 97.69 187 TYR A CA 1
ATOM 1510 C C . TYR A 1 187 ? -6.604 5.854 14.780 1.00 97.69 187 TYR A C 1
ATOM 1512 O O . TYR A 1 187 ? -7.792 5.939 15.071 1.00 97.69 187 TYR A O 1
ATOM 1520 N N . GLU A 1 188 ? -5.854 6.928 14.529 1.00 96.62 188 GLU A N 1
ATOM 1521 C CA . GLU A 1 188 ? -6.412 8.284 14.418 1.00 96.62 188 GLU A CA 1
ATOM 1522 C C . GLU A 1 188 ? -7.506 8.315 13.347 1.00 96.62 188 GLU A C 1
ATOM 1524 O O . GLU A 1 188 ? -8.621 8.775 13.595 1.00 96.62 188 GLU A O 1
ATOM 1529 N N . LYS A 1 189 ? -7.243 7.698 12.188 1.00 97.19 189 LYS A N 1
ATOM 1530 C CA . LYS A 1 189 ? -8.253 7.565 11.139 1.00 97.19 189 LYS A CA 1
ATOM 1531 C C . LYS A 1 189 ? -9.469 6.753 11.585 1.00 97.19 189 LYS A C 1
ATOM 1533 O O . LYS A 1 189 ? -10.600 7.104 11.245 1.00 97.19 189 LYS A O 1
ATOM 1538 N N . ILE A 1 190 ? -9.259 5.667 12.328 1.00 97.38 190 ILE A N 1
ATOM 1539 C CA . ILE A 1 190 ? -10.359 4.874 12.882 1.00 97.38 190 ILE A CA 1
ATOM 1540 C C . ILE A 1 190 ? -11.210 5.719 13.838 1.00 97.38 190 ILE A C 1
ATOM 1542 O O . ILE A 1 190 ? -12.434 5.681 13.729 1.00 97.38 190 ILE A O 1
ATOM 1546 N N . THR A 1 191 ? -10.586 6.483 14.733 1.00 97.06 191 THR A N 1
ATOM 1547 C CA . THR A 1 191 ? -11.251 7.396 15.675 1.00 97.06 191 THR A CA 1
ATOM 1548 C C . THR A 1 191 ? -12.121 8.408 14.928 1.00 97.06 191 THR A C 1
ATOM 1550 O O . THR A 1 191 ? -13.305 8.541 15.239 1.00 97.06 191 THR A O 1
ATOM 1553 N N . ASP A 1 192 ? -11.590 9.038 13.877 1.00 96.62 192 ASP A N 1
ATOM 1554 C CA . ASP A 1 192 ? -12.339 9.973 13.028 1.00 96.62 192 ASP A CA 1
ATOM 1555 C C . ASP A 1 192 ? -13.576 9.326 12.391 1.00 96.62 192 ASP A C 1
ATOM 1557 O O . ASP A 1 192 ? -14.659 9.915 12.351 1.00 96.62 192 ASP A O 1
ATOM 1561 N N . ILE A 1 193 ? -13.428 8.107 11.867 1.00 96.06 193 ILE A N 1
ATOM 1562 C CA . ILE A 1 193 ? -14.526 7.364 11.237 1.00 96.06 193 ILE A CA 1
ATOM 1563 C C . ILE A 1 193 ? -15.565 6.948 12.278 1.00 96.06 193 ILE A C 1
ATOM 1565 O O . ILE A 1 193 ? -16.763 7.080 12.028 1.00 96.06 193 ILE A O 1
ATOM 1569 N N . ALA A 1 194 ? -15.121 6.472 13.440 1.00 96.31 194 ALA A N 1
ATOM 1570 C CA . ALA A 1 194 ? -15.986 6.074 14.541 1.00 96.31 194 ALA A CA 1
ATOM 1571 C C . ALA A 1 194 ? -16.828 7.256 15.032 1.00 96.31 194 ALA A C 1
ATOM 1573 O O . ALA A 1 194 ? -18.042 7.120 15.169 1.00 96.31 194 ALA A O 1
ATOM 1574 N N . PHE A 1 195 ? -16.210 8.430 15.190 1.00 95.81 195 PHE A N 1
ATOM 1575 C CA . PHE A 1 195 ? -16.901 9.662 15.560 1.00 95.81 195 PHE A CA 1
ATOM 1576 C C . PHE A 1 195 ? -17.962 10.057 14.524 1.00 95.81 195 PHE A C 1
ATOM 1578 O O . PHE A 1 195 ? -19.117 10.282 14.881 1.00 95.81 195 PHE A O 1
ATOM 1585 N N . ARG A 1 196 ? -17.613 10.066 13.228 1.00 94.81 196 ARG A N 1
ATOM 1586 C CA . ARG A 1 196 ? -18.556 10.394 12.137 1.00 94.81 196 ARG A CA 1
ATOM 1587 C C . ARG A 1 196 ? -19.748 9.441 12.057 1.00 94.81 196 ARG A C 1
ATOM 1589 O O . ARG A 1 196 ? -20.815 9.848 11.611 1.00 94.81 196 ARG A O 1
ATOM 1596 N N . LEU A 1 197 ? -19.556 8.180 12.439 1.00 95.38 197 LEU A N 1
ATOM 1597 C CA . LEU A 1 197 ? -20.583 7.137 12.389 1.00 95.38 197 LEU A CA 1
ATOM 1598 C C . LEU A 1 197 ? -21.317 6.934 13.724 1.00 95.38 197 LEU A C 1
ATOM 1600 O O . LEU A 1 197 ? -22.221 6.104 13.780 1.00 95.38 197 LEU A O 1
ATOM 1604 N N . GLY A 1 198 ? -20.937 7.649 14.789 1.00 95.19 198 GLY A N 1
ATOM 1605 C CA . GLY A 1 198 ? -21.507 7.471 16.128 1.00 95.19 198 GLY A CA 1
ATOM 1606 C C . GLY A 1 198 ? -21.195 6.113 16.773 1.00 95.19 198 GLY A C 1
ATOM 1607 O O . GLY A 1 198 ? -21.959 5.648 17.615 1.00 95.19 198 GLY A O 1
ATOM 1608 N N . ASP A 1 199 ? -20.101 5.451 16.383 1.00 96.38 199 ASP A N 1
ATOM 1609 C CA . ASP A 1 199 ? -19.704 4.141 16.917 1.00 96.38 199 ASP A CA 1
ATOM 1610 C C . ASP A 1 199 ? -18.789 4.301 18.141 1.00 96.38 199 ASP A C 1
ATOM 1612 O O . ASP A 1 199 ? -17.560 4.335 18.033 1.00 96.38 199 ASP A O 1
ATOM 1616 N N . THR A 1 200 ? -19.397 4.407 19.322 1.00 95.50 200 THR A N 1
ATOM 1617 C CA . THR A 1 200 ? -18.679 4.604 20.591 1.00 95.50 200 THR A CA 1
ATOM 1618 C C . THR A 1 200 ? -17.761 3.432 20.941 1.00 95.50 200 THR A C 1
ATOM 1620 O O . THR A 1 200 ? -16.641 3.645 21.399 1.00 95.50 200 THR A O 1
ATOM 1623 N N . ALA A 1 201 ? -18.174 2.196 20.654 1.00 95.44 201 ALA A N 1
ATOM 1624 C CA . ALA A 1 201 ? -17.374 1.007 20.942 1.00 95.44 201 ALA A CA 1
ATOM 1625 C C . ALA A 1 201 ? -16.097 0.952 20.086 1.00 95.44 201 ALA A C 1
ATOM 1627 O O . ALA A 1 201 ? -15.030 0.556 20.562 1.00 95.44 201 ALA A O 1
ATOM 1628 N N . MET A 1 202 ? -16.190 1.344 18.813 1.00 96.19 202 MET A N 1
ATOM 1629 C CA . MET A 1 202 ? -15.028 1.470 17.933 1.00 96.19 202 MET A CA 1
ATOM 1630 C C . MET A 1 202 ? -14.104 2.601 18.384 1.00 96.19 202 MET A C 1
ATOM 1632 O O . MET A 1 202 ? -12.887 2.412 18.389 1.00 96.19 202 MET A O 1
ATOM 1636 N N . LEU A 1 203 ? -14.676 3.735 18.799 1.00 96.50 203 LEU A N 1
ATOM 1637 C CA . LEU A 1 203 ? -13.939 4.897 19.291 1.00 96.50 203 LEU A CA 1
ATOM 1638 C C . LEU A 1 203 ? -13.094 4.553 20.528 1.00 96.50 203 LEU A C 1
ATOM 1640 O O . LEU A 1 203 ? -11.890 4.803 20.545 1.00 96.50 203 LEU A O 1
ATOM 1644 N N . GLU A 1 204 ? -13.697 3.909 21.530 1.00 96.19 204 GLU A N 1
ATOM 1645 C CA . GLU A 1 204 ? -13.006 3.480 22.753 1.00 96.19 204 GLU A CA 1
ATOM 1646 C C . GLU A 1 204 ? -11.876 2.486 22.457 1.00 96.19 204 GLU A C 1
ATOM 1648 O O . GLU A 1 204 ? -10.752 2.636 22.946 1.00 96.19 204 GLU A O 1
ATOM 1653 N N . LYS A 1 205 ? -12.145 1.481 21.611 1.00 96.81 205 LYS A N 1
ATOM 1654 C CA . LYS A 1 205 ? -11.131 0.490 21.219 1.00 96.81 205 LYS A CA 1
ATOM 1655 C C . LYS A 1 205 ? -9.957 1.130 20.487 1.00 96.81 205 LYS A C 1
ATOM 1657 O O . LYS A 1 205 ? -8.812 0.770 20.758 1.00 96.81 205 LYS A O 1
ATOM 1662 N N . ALA A 1 206 ? -10.229 2.056 19.572 1.00 96.44 206 ALA A N 1
ATOM 1663 C CA . ALA A 1 206 ? -9.192 2.763 18.835 1.00 96.44 206 ALA A CA 1
ATOM 1664 C C . ALA A 1 206 ? -8.319 3.601 19.772 1.00 96.44 206 ALA A C 1
ATOM 1666 O O . ALA A 1 206 ? -7.098 3.467 19.721 1.00 96.44 206 ALA A O 1
ATOM 1667 N N . GLY A 1 207 ? -8.923 4.352 20.701 1.00 95.88 207 GLY A N 1
ATOM 1668 C CA . GLY A 1 207 ? -8.193 5.116 21.716 1.00 95.88 207 GLY A CA 1
ATOM 1669 C C . GLY A 1 207 ? -7.249 4.243 22.550 1.00 95.88 207 GLY A C 1
ATOM 1670 O O . GLY A 1 207 ? -6.057 4.534 22.661 1.00 95.88 207 GLY A O 1
ATOM 1671 N N . ALA A 1 208 ? -7.728 3.095 23.038 1.00 96.56 208 ALA A N 1
ATOM 1672 C CA . ALA A 1 208 ? -6.892 2.155 23.788 1.00 96.56 208 ALA A CA 1
ATOM 1673 C C . ALA A 1 208 ? -5.733 1.566 22.953 1.00 96.56 208 ALA A C 1
ATOM 1675 O O . ALA A 1 208 ? -4.669 1.240 23.490 1.00 96.56 208 ALA A O 1
ATOM 1676 N N . LEU A 1 209 ? -5.914 1.394 21.640 1.00 97.31 209 LEU A N 1
ATOM 1677 C CA . LEU A 1 209 ? -4.860 0.918 20.739 1.00 97.31 209 LEU A CA 1
ATOM 1678 C C . LEU A 1 209 ? -3.865 2.026 20.371 1.00 97.31 209 LEU A C 1
ATOM 1680 O O . LEU A 1 209 ? -2.677 1.727 20.249 1.00 97.31 209 LEU A O 1
ATOM 1684 N N . MET A 1 210 ? -4.296 3.289 20.290 1.00 96.38 210 MET A N 1
ATOM 1685 C CA . MET A 1 210 ? -3.406 4.447 20.131 1.00 96.38 210 MET A CA 1
ATOM 1686 C C . MET A 1 210 ? -2.412 4.540 21.293 1.00 96.38 210 MET A C 1
ATOM 1688 O O . MET A 1 210 ? -1.204 4.629 21.067 1.00 96.38 210 MET A O 1
ATOM 1692 N N . GLU A 1 211 ? -2.887 4.413 22.536 1.00 95.56 211 GLU A N 1
ATOM 1693 C CA . GLU A 1 211 ? -2.017 4.413 23.722 1.00 95.56 211 GLU A CA 1
ATOM 1694 C C . GLU A 1 211 ? -0.981 3.283 23.697 1.00 95.56 211 GLU A C 1
ATOM 1696 O O . GLU A 1 211 ? 0.153 3.446 24.161 1.00 95.56 211 GLU A O 1
ATOM 1701 N N . LYS A 1 212 ? -1.353 2.121 23.145 1.00 95.81 212 LYS A N 1
ATOM 1702 C CA . LYS A 1 212 ? -0.429 0.997 22.952 1.00 95.81 212 LYS A CA 1
ATOM 1703 C C . LYS A 1 212 ? 0.564 1.274 21.826 1.00 95.81 212 LYS A C 1
ATOM 1705 O O . LYS A 1 212 ? 1.735 0.945 21.991 1.00 95.81 212 LYS A O 1
ATOM 1710 N N . ALA A 1 213 ? 0.126 1.869 20.715 1.00 95.19 213 ALA A N 1
ATOM 1711 C CA . ALA A 1 213 ? 0.979 2.194 19.573 1.00 95.19 213 ALA A CA 1
ATOM 1712 C C . ALA A 1 213 ? 2.085 3.184 19.960 1.00 95.19 213 ALA A C 1
ATOM 1714 O O . ALA A 1 213 ? 3.244 2.952 19.636 1.00 95.19 213 ALA A O 1
ATOM 1715 N N . ILE A 1 214 ? 1.767 4.231 20.729 1.00 95.06 214 ILE A N 1
ATOM 1716 C CA . ILE A 1 214 ? 2.740 5.257 21.158 1.00 95.06 214 ILE A CA 1
ATOM 1717 C C . ILE A 1 214 ? 3.926 4.651 21.929 1.00 95.06 214 ILE A C 1
ATOM 1719 O O . ILE A 1 214 ? 5.043 5.154 21.837 1.00 95.06 214 ILE A O 1
ATOM 1723 N N . LYS A 1 215 ? 3.697 3.555 22.661 1.00 94.69 215 LYS A N 1
ATOM 1724 C CA . LYS A 1 215 ? 4.717 2.856 23.462 1.00 94.69 215 LYS A CA 1
ATOM 1725 C C . LYS A 1 215 ? 5.578 1.881 22.646 1.00 94.69 215 LYS A C 1
ATOM 1727 O O . LYS A 1 215 ? 6.505 1.290 23.197 1.00 94.69 215 LYS A O 1
ATOM 1732 N N . ARG A 1 216 ? 5.259 1.648 21.370 1.00 93.94 216 ARG A N 1
ATOM 1733 C CA . ARG A 1 216 ? 6.028 0.764 20.483 1.00 93.94 216 ARG A CA 1
ATOM 1734 C C . ARG A 1 216 ? 7.190 1.522 19.835 1.00 93.94 216 ARG A C 1
ATOM 1736 O O . ARG A 1 216 ? 7.107 2.737 19.671 1.00 93.94 216 ARG A O 1
ATOM 1743 N N . PRO A 1 217 ? 8.256 0.821 19.420 1.00 93.12 217 PRO A N 1
ATOM 1744 C CA . PRO A 1 217 ? 9.235 1.408 18.521 1.00 93.12 217 PRO A CA 1
ATOM 1745 C C . PRO A 1 217 ? 8.611 1.649 17.131 1.00 93.12 217 PRO A C 1
ATOM 1747 O O . PRO A 1 217 ? 7.651 0.964 16.747 1.00 93.12 217 PRO A O 1
ATOM 1750 N N . PRO A 1 218 ? 9.132 2.619 16.371 1.00 92.50 218 PRO A N 1
ATOM 1751 C CA . PRO A 1 218 ? 8.781 2.801 14.969 1.00 92.50 218 PRO A CA 1
ATOM 1752 C C . PRO A 1 218 ? 9.338 1.663 14.094 1.00 92.50 218 PRO A C 1
ATOM 1754 O O . PRO A 1 218 ? 10.326 1.016 14.449 1.00 92.50 218 PRO A O 1
ATOM 1757 N N . VAL A 1 219 ? 8.729 1.430 12.926 1.00 90.69 219 VAL A N 1
ATOM 1758 C CA . VAL A 1 219 ? 9.109 0.348 11.989 1.00 90.69 219 VAL A CA 1
ATOM 1759 C C . VAL A 1 219 ? 10.591 0.426 11.599 1.00 90.69 219 VAL A C 1
ATOM 1761 O O . VAL A 1 219 ? 11.268 -0.601 11.526 1.00 90.69 219 VAL A O 1
ATOM 1764 N N . PHE A 1 220 ? 11.119 1.635 11.377 1.00 89.06 220 PHE A N 1
ATOM 1765 C CA . PHE A 1 220 ? 12.494 1.817 10.899 1.00 89.06 220 PHE A CA 1
ATOM 1766 C C . PHE A 1 220 ? 13.554 1.297 11.883 1.00 89.06 220 PHE A C 1
ATOM 1768 O O . PHE A 1 220 ? 14.603 0.830 11.444 1.00 89.06 220 PHE A O 1
ATOM 1775 N N . GLU A 1 221 ? 13.292 1.326 13.195 1.00 88.06 221 GLU A N 1
ATOM 1776 C CA . GLU A 1 221 ? 14.222 0.787 14.196 1.00 88.06 221 GLU A CA 1
ATOM 1777 C C . GLU A 1 221 ? 14.345 -0.737 14.088 1.00 88.06 221 GLU A C 1
ATOM 1779 O O . GLU A 1 221 ? 15.425 -1.295 14.282 1.00 88.06 221 GLU A O 1
ATOM 1784 N N . GLU A 1 222 ? 13.252 -1.421 13.752 1.00 83.44 222 GLU A N 1
ATOM 1785 C CA . GLU A 1 222 ? 13.256 -2.870 13.546 1.00 83.44 222 GLU A CA 1
ATOM 1786 C C . GLU A 1 222 ? 13.997 -3.241 12.255 1.00 83.44 222 GLU A C 1
ATOM 1788 O O . GLU A 1 222 ? 14.805 -4.173 12.236 1.00 83.44 222 GLU A O 1
ATOM 1793 N N . LEU A 1 223 ? 13.785 -2.463 11.188 1.00 84.50 223 LEU A N 1
ATOM 1794 C CA . LEU A 1 223 ? 14.511 -2.625 9.927 1.00 84.50 223 LEU A CA 1
ATOM 1795 C C . LEU A 1 223 ? 16.019 -2.404 10.109 1.00 84.50 223 LEU A C 1
ATOM 1797 O O . LEU A 1 223 ? 16.817 -3.198 9.610 1.00 84.50 223 LEU A O 1
ATOM 1801 N N . ALA A 1 224 ? 16.419 -1.384 10.874 1.00 86.06 224 ALA A N 1
ATOM 1802 C CA . ALA A 1 224 ? 17.823 -1.115 11.179 1.00 86.06 224 ALA A CA 1
ATOM 1803 C C . ALA A 1 224 ? 18.487 -2.298 11.908 1.00 86.06 224 ALA A C 1
ATOM 1805 O O . ALA A 1 224 ? 19.523 -2.794 11.463 1.00 86.06 224 ALA A O 1
ATOM 1806 N N . LYS A 1 225 ? 17.842 -2.835 12.953 1.00 84.38 225 LYS A N 1
ATOM 1807 C CA . LYS A 1 225 ? 18.335 -4.012 13.696 1.00 84.38 225 LYS A CA 1
ATOM 1808 C C . LYS A 1 225 ? 18.475 -5.255 12.817 1.00 84.38 225 LYS A C 1
ATOM 1810 O O . LYS A 1 225 ? 19.397 -6.047 13.013 1.00 84.38 225 LYS A O 1
ATOM 1815 N N . LYS A 1 226 ? 17.555 -5.464 11.871 1.00 79.69 226 LYS A N 1
ATOM 1816 C CA . LYS A 1 226 ? 17.607 -6.591 10.928 1.00 79.69 226 LYS A CA 1
ATOM 1817 C C . LYS A 1 226 ? 18.807 -6.462 9.989 1.00 79.69 226 LYS A C 1
ATOM 1819 O O . LYS A 1 226 ? 19.518 -7.443 9.790 1.00 79.69 226 LYS A O 1
ATOM 1824 N N . ASN A 1 227 ? 19.066 -5.257 9.488 1.00 78.12 227 ASN A N 1
ATOM 1825 C CA . ASN A 1 227 ? 20.195 -4.983 8.601 1.00 78.12 227 ASN A CA 1
ATOM 1826 C C . ASN A 1 227 ? 21.542 -5.150 9.323 1.00 78.12 227 ASN A C 1
ATOM 1828 O O . ASN A 1 227 ? 22.445 -5.780 8.785 1.00 78.12 227 ASN A O 1
ATOM 1832 N N . GLU A 1 228 ? 21.665 -4.689 10.570 1.00 76.38 228 GLU A N 1
ATOM 1833 C CA . GLU A 1 228 ? 22.881 -4.883 11.379 1.00 76.38 228 GLU A CA 1
ATOM 1834 C C . GLU A 1 228 ? 23.202 -6.360 11.650 1.00 76.38 228 GLU A C 1
ATOM 1836 O O . GLU A 1 228 ? 24.370 -6.737 11.741 1.00 76.38 228 GLU A O 1
ATOM 1841 N N . LYS A 1 229 ? 22.176 -7.210 11.769 1.00 69.69 229 LYS A N 1
ATOM 1842 C CA . LYS A 1 229 ? 22.336 -8.659 11.959 1.00 69.69 229 LYS A CA 1
ATOM 1843 C C . LYS A 1 229 ? 22.707 -9.413 10.683 1.00 69.69 229 LYS A C 1
ATOM 1845 O O . LYS A 1 229 ? 23.216 -10.515 10.796 1.00 69.69 229 LYS A O 1
ATOM 1850 N N . GLN A 1 230 ? 22.436 -8.860 9.500 1.00 61.94 230 GLN A N 1
ATOM 1851 C CA . GLN A 1 230 ? 22.800 -9.478 8.215 1.00 61.94 230 GLN A CA 1
ATOM 1852 C C . GLN A 1 230 ? 24.228 -9.134 7.766 1.00 61.94 230 GLN A C 1
ATOM 1854 O O . GLN A 1 230 ? 24.749 -9.764 6.852 1.00 61.94 230 GLN A O 1
ATOM 1859 N N . VAL A 1 231 ? 24.849 -8.131 8.393 1.00 58.28 231 VAL A N 1
ATOM 1860 C CA . VAL A 1 231 ? 26.218 -7.672 8.097 1.00 58.28 231 VAL A CA 1
ATOM 1861 C C . VAL A 1 231 ? 27.257 -8.310 9.041 1.00 58.28 231 VAL A C 1
ATOM 1863 O O . VAL A 1 231 ? 28.457 -8.133 8.842 1.00 58.28 231 VAL A O 1
ATOM 1866 N N . LYS A 1 232 ? 26.813 -9.068 10.051 1.00 47.19 232 LYS A N 1
ATOM 1867 C CA . LYS A 1 232 ? 27.660 -9.855 10.963 1.00 47.19 232 LYS A CA 1
ATOM 1868 C C . LYS A 1 232 ? 27.593 -11.334 10.617 1.00 47.19 232 LYS A C 1
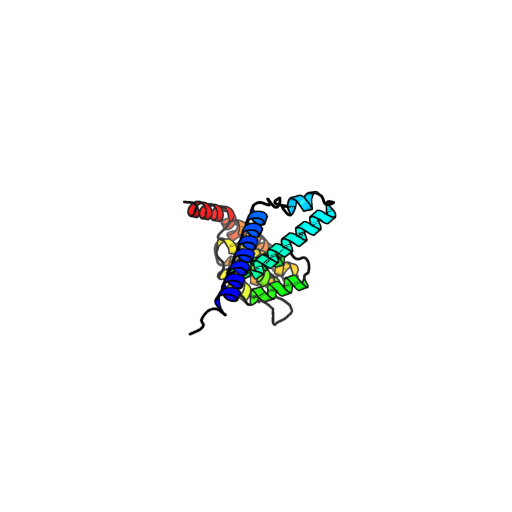ATOM 1870 O O . LYS A 1 232 ? 28.644 -11.989 10.769 1.00 47.19 232 LYS A O 1
#